Protein AF-A0A010YJI3-F1 (afdb_monomer_lite)

Organism: NCBI:txid927661

Sequence (270 aa):
MQPGPPYGPPSYYPPPAYPPATPYGAGPLPGQPLPPHLAYAPPPAGLRTVKRSR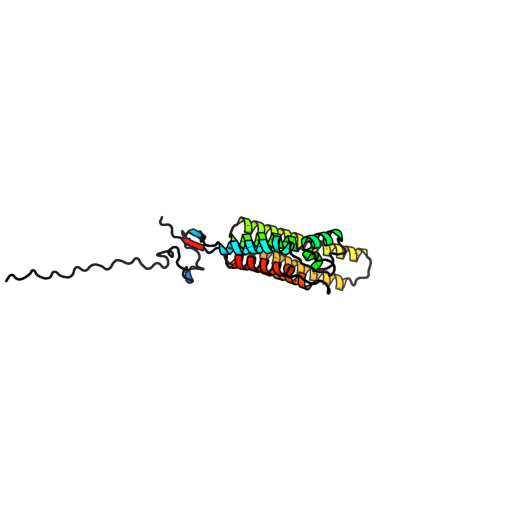TSAAIALPLVGLLIVGIVCPSLPWVDTGPETFNLWDLMGNLWDVGGDAMKTWSSQYFGYVWLVIAVWAFFLSMAGTTDNAGWRITYGVIYVLIGLAFFGSTVLSLVLVGAAAGAMGSEFNTEGTGLAVGVVGVILLVAFVVYVGVAILLFKLKGAGYRILAGLGLLSFAAVHFSALASLPEGAELEPGAYLSIFGYLLCAVGCFIGPKYFHVHRPV

pLDDT: mean 70.2, std 15.26, range [38.56, 93.19]

Foldseek 3Di:
DDDDDDDDDDDPDPPPPDPPPDVPPDFDDVPDDDDPVVQPDDDDPQWDKDWDPPLPLLLVLLVVLLCLLPPVLQPDFFWDLPVDTDRLVRLLVVLVVVPPVSCPFLLSVCSNPVSVVVSVLLVLLLCCLAVQDPVSLVVNLVVLVVVLCVVLVVVVVVLVVVVVVVVVVPDPDPCVVVVVVSVVVVVVSVVVVVVSVVVSVVSVVDGDQVSLLVSLVVLQVSLVSLVVSVVRDDPRIDGDPSSNSNSVSSNSSSVSSNSHIRIGIDRDDD

Structure (mmCIF, N/CA/C/O backbone):
data_AF-A0A010YJI3-F1
#
_entry.id   AF-A0A010YJI3-F1
#
loop_
_atom_site.group_PDB
_atom_site.id
_atom_site.type_symbol
_atom_site.label_atom_id
_atom_site.label_alt_id
_atom_site.label_comp_id
_atom_site.label_asym_id
_atom_site.label_entity_id
_atom_site.label_seq_id
_atom_site.pdbx_PDB_ins_code
_atom_site.Cartn_x
_atom_site.Cartn_y
_atom_site.Cartn_z
_atom_site.occupancy
_atom_site.B_iso_or_equiv
_atom_site.auth_seq_id
_atom_site.auth_comp_id
_atom_site.auth_asym_id
_atom_site.auth_atom_id
_atom_site.pdbx_PDB_model_num
ATOM 1 N N . MET A 1 1 ? -90.035 6.481 42.075 1.00 47.84 1 MET A N 1
ATOM 2 C CA . MET A 1 1 ? -88.872 7.312 41.698 1.00 47.84 1 MET A CA 1
ATOM 3 C C . MET A 1 1 ? -87.915 7.282 42.871 1.00 47.84 1 MET A C 1
ATOM 5 O O . MET A 1 1 ? -88.292 7.733 43.943 1.00 47.84 1 MET A O 1
ATOM 9 N N . GLN A 1 2 ? -86.760 6.643 42.713 1.00 43.22 2 GLN A N 1
ATOM 10 C CA . GLN A 1 2 ? -85.763 6.492 43.773 1.00 43.22 2 GLN A CA 1
ATOM 11 C C . GLN A 1 2 ? -84.572 7.393 43.409 1.00 43.22 2 GLN A C 1
ATOM 13 O O . GLN A 1 2 ? -84.139 7.335 42.255 1.00 43.22 2 GLN A O 1
ATOM 18 N N . PRO A 1 3 ? -84.083 8.265 44.307 1.00 52.22 3 PRO A N 1
ATOM 19 C CA . PRO A 1 3 ? -82.937 9.111 44.004 1.00 52.22 3 PRO A CA 1
ATOM 20 C C . PRO A 1 3 ? -81.667 8.249 43.974 1.00 52.22 3 PRO A C 1
ATOM 22 O O . PRO A 1 3 ? -81.447 7.425 44.862 1.00 52.22 3 PRO A O 1
ATOM 25 N N . GLY A 1 4 ? -80.865 8.407 42.919 1.00 48.47 4 GLY A N 1
ATOM 26 C CA . GLY A 1 4 ? -79.588 7.710 42.768 1.00 48.47 4 GLY A CA 1
ATOM 27 C C . GLY A 1 4 ? -78.565 8.123 43.839 1.00 48.47 4 GLY A C 1
ATOM 28 O O . GLY A 1 4 ? -78.700 9.195 44.435 1.00 48.47 4 GLY A O 1
ATOM 29 N N . PRO A 1 5 ? -77.551 7.280 44.105 1.00 55.34 5 PRO A N 1
ATOM 30 C CA . PRO A 1 5 ? -76.554 7.535 45.140 1.00 55.34 5 PRO A CA 1
ATOM 31 C C . PRO A 1 5 ? -75.646 8.728 44.783 1.00 55.34 5 PRO A C 1
ATOM 33 O O . PRO A 1 5 ? -75.476 9.048 43.603 1.00 55.34 5 PRO A O 1
ATOM 36 N N . PRO A 1 6 ? -75.058 9.399 45.791 1.00 55.03 6 PRO A N 1
ATOM 37 C CA . PRO A 1 6 ? -74.277 10.612 45.586 1.00 55.03 6 PRO A CA 1
ATOM 38 C C . PRO A 1 6 ? -72.951 10.317 44.871 1.00 55.03 6 PRO A C 1
ATOM 40 O O . PRO A 1 6 ? -72.263 9.345 45.183 1.00 55.03 6 PRO A O 1
ATOM 43 N N . TYR A 1 7 ? -72.587 11.193 43.931 1.00 48.34 7 TYR A N 1
ATOM 44 C CA . TYR A 1 7 ? -71.267 11.236 43.300 1.00 48.34 7 TYR A CA 1
ATOM 45 C C . TYR A 1 7 ? -70.176 11.321 44.380 1.00 48.34 7 TYR A C 1
ATOM 47 O O . TYR A 1 7 ? -70.076 12.321 45.092 1.00 48.34 7 TYR A O 1
ATOM 55 N N . GLY A 1 8 ? -69.357 10.275 44.506 1.00 48.53 8 GLY A N 1
ATOM 56 C CA . GLY A 1 8 ? -68.118 10.336 45.279 1.00 48.53 8 GLY A CA 1
ATOM 57 C C . GLY A 1 8 ? -67.098 11.273 44.612 1.00 48.53 8 GLY A C 1
ATOM 58 O O . GLY A 1 8 ? -67.153 11.461 43.392 1.00 48.53 8 GLY A O 1
ATOM 59 N N . PRO A 1 9 ? -66.170 11.879 45.376 1.00 56.19 9 PRO A N 1
ATOM 60 C CA . PRO A 1 9 ? -65.156 12.763 44.813 1.00 56.19 9 PRO A CA 1
ATOM 61 C C . PRO A 1 9 ? -64.214 11.988 43.874 1.00 56.19 9 PRO A C 1
ATOM 63 O O . PRO A 1 9 ? -63.978 10.795 44.090 1.00 56.19 9 PRO A O 1
ATOM 66 N N . PRO A 1 10 ? -63.661 12.639 42.835 1.00 55.41 10 PRO A N 1
ATOM 67 C CA . PRO A 1 10 ? -62.778 11.978 41.885 1.00 55.41 10 PRO A CA 1
ATOM 68 C C . PRO A 1 10 ? -61.537 11.443 42.604 1.00 55.41 10 PRO A C 1
ATOM 70 O O . PRO A 1 10 ? -60.808 12.185 43.262 1.00 55.41 10 PRO A O 1
ATOM 73 N N . SER A 1 11 ? -61.296 10.139 42.466 1.00 56.00 11 SER A N 1
ATOM 74 C CA . SER A 1 11 ? -60.060 9.495 42.896 1.00 56.00 11 SER A CA 1
ATOM 75 C C . SER A 1 11 ? -58.888 10.144 42.160 1.00 56.00 11 SER A C 1
ATOM 77 O O . SER A 1 11 ? -58.742 9.979 40.946 1.00 56.00 11 SER A O 1
ATOM 79 N N . TYR A 1 12 ? -58.069 10.900 42.888 1.00 46.50 12 TYR A N 1
ATOM 80 C CA . TYR A 1 12 ? -56.827 11.466 42.380 1.00 46.50 12 TYR A CA 1
ATOM 81 C C . TYR A 1 12 ? -55.847 10.314 42.134 1.00 46.50 12 TYR A C 1
ATOM 83 O O . TYR A 1 12 ? -55.140 9.879 43.040 1.00 46.50 12 TYR A O 1
ATOM 91 N N . TYR A 1 13 ? -55.847 9.767 40.919 1.00 47.53 13 TYR A N 1
ATOM 92 C CA . TYR A 1 13 ? -54.764 8.900 40.475 1.00 47.53 13 TYR A CA 1
ATOM 93 C C . TYR A 1 13 ? -53.502 9.765 40.388 1.00 47.53 13 TYR A C 1
ATOM 95 O O . TYR A 1 13 ? -53.493 10.720 39.606 1.00 47.53 13 TYR A O 1
ATOM 103 N N . PRO A 1 14 ? -52.441 9.490 41.168 1.00 52.81 14 PRO A N 1
ATOM 104 C CA . PRO A 1 14 ? -51.175 10.159 40.931 1.00 52.81 14 PRO A CA 1
ATOM 105 C C . PRO A 1 14 ? -50.715 9.809 39.506 1.00 52.81 14 PRO A C 1
ATOM 107 O O . PRO A 1 14 ? -50.841 8.648 39.096 1.00 52.81 14 PRO A O 1
ATOM 110 N N . PRO A 1 15 ? -50.218 10.783 38.722 1.00 51.94 15 PRO A N 1
ATOM 111 C CA . PRO A 1 15 ? -49.653 10.483 37.417 1.00 51.94 15 PRO A CA 1
ATOM 112 C C . PRO A 1 15 ? -48.532 9.445 37.590 1.00 51.94 15 PRO A C 1
ATOM 114 O O . PRO A 1 15 ? -47.822 9.495 38.602 1.00 51.94 15 PRO A O 1
ATOM 117 N N . PRO A 1 16 ? -48.357 8.504 36.641 1.00 52.69 16 PRO A N 1
ATOM 118 C CA . PRO A 1 16 ? -47.235 7.584 36.691 1.00 52.69 16 PRO A CA 1
ATOM 119 C C . PRO A 1 16 ? -45.961 8.409 36.842 1.00 52.69 16 PRO A C 1
ATOM 121 O O . PRO A 1 16 ? -45.722 9.332 36.059 1.00 52.69 16 PRO A O 1
ATOM 124 N N . ALA A 1 17 ? -45.172 8.112 37.873 1.00 43.97 17 ALA A N 1
ATOM 125 C CA . ALA A 1 17 ? -43.857 8.697 38.033 1.00 43.97 17 ALA A CA 1
ATOM 126 C C . ALA A 1 17 ? -43.017 8.243 36.837 1.00 43.97 17 ALA A C 1
ATOM 128 O O . ALA A 1 17 ? -42.478 7.137 36.823 1.00 43.97 17 ALA A O 1
ATOM 129 N N . TYR A 1 18 ? -42.957 9.075 35.797 1.00 42.47 18 TYR A N 1
ATOM 130 C CA . TYR A 1 18 ? -41.964 8.904 34.756 1.00 42.47 18 TYR A CA 1
ATOM 131 C C . TYR A 1 18 ? -40.608 8.979 35.461 1.00 42.47 18 TYR A C 1
ATOM 133 O O . TYR A 1 18 ? -40.348 9.976 36.147 1.00 42.47 18 TYR A O 1
ATOM 141 N N . PRO A 1 19 ? -39.756 7.942 35.362 1.00 46.69 19 PRO A N 1
ATOM 142 C CA . PRO A 1 19 ? -38.398 8.065 35.856 1.00 46.69 19 PRO A CA 1
ATOM 143 C C . PRO A 1 19 ? -37.773 9.294 35.187 1.00 46.69 19 PRO A C 1
ATOM 145 O O . PRO A 1 19 ? -38.108 9.588 34.031 1.00 46.69 19 PRO A O 1
ATOM 148 N N . PRO A 1 20 ? -36.904 10.041 35.893 1.00 43.22 20 PRO A N 1
ATOM 149 C CA . PRO A 1 20 ? -36.242 11.191 35.303 1.00 43.22 20 PRO A CA 1
ATOM 150 C C . PRO A 1 20 ? -35.642 10.747 33.975 1.00 43.22 20 PRO A C 1
ATOM 152 O O . PRO A 1 20 ? -35.017 9.684 33.911 1.00 43.22 20 PRO A O 1
ATOM 155 N N . ALA A 1 21 ? -35.903 11.523 32.921 1.00 43.34 21 ALA A N 1
ATOM 156 C CA . ALA A 1 21 ? -35.358 11.305 31.593 1.00 43.34 21 ALA A CA 1
ATOM 157 C C . ALA A 1 21 ? -33.832 11.369 31.691 1.00 43.34 21 ALA A C 1
ATOM 159 O O . ALA A 1 21 ? -33.200 12.403 31.494 1.00 43.34 21 ALA A O 1
ATOM 160 N N . THR A 1 22 ? -33.227 10.250 32.071 1.00 44.59 22 THR A N 1
ATOM 161 C CA . THR A 1 22 ? -31.802 10.053 31.934 1.00 44.59 22 THR A CA 1
ATOM 162 C C . THR A 1 22 ? -31.548 10.085 30.430 1.00 44.59 22 THR A C 1
ATOM 164 O O . THR A 1 22 ? -32.269 9.414 29.684 1.00 44.59 22 THR A O 1
ATOM 167 N N . PRO A 1 23 ? -30.536 10.819 29.938 1.00 46.12 23 PRO A N 1
ATOM 168 C CA . PRO A 1 23 ? -30.217 10.870 28.505 1.00 46.12 23 PRO A CA 1
ATOM 169 C C . PRO A 1 23 ? -29.895 9.492 27.885 1.00 46.12 23 PRO A C 1
ATOM 171 O O . PRO A 1 23 ? -29.641 9.388 26.691 1.00 46.12 23 PRO A O 1
ATOM 174 N N . TYR A 1 24 ? -29.889 8.436 28.705 1.00 44.38 24 TYR A N 1
ATOM 175 C CA . TYR A 1 24 ? -29.456 7.076 28.417 1.00 44.38 24 TYR A CA 1
ATOM 176 C C . TYR A 1 24 ? -30.524 6.014 28.756 1.00 44.38 24 TYR A C 1
ATOM 178 O O . TYR A 1 24 ? -30.233 4.822 28.693 1.00 44.38 24 TYR A O 1
ATOM 186 N N . GLY A 1 25 ? -31.753 6.422 29.110 1.00 38.56 25 GLY A N 1
ATOM 187 C CA . GLY A 1 25 ? -32.784 5.551 29.699 1.00 38.56 25 GLY A CA 1
ATOM 188 C C . GLY A 1 25 ? -33.328 4.421 28.813 1.00 38.56 25 GLY A C 1
ATOM 189 O O . GLY A 1 25 ? -33.984 3.512 29.308 1.00 38.56 25 GLY A O 1
ATOM 190 N N . ALA A 1 26 ? -33.025 4.416 27.522 1.00 45.91 26 ALA A N 1
ATOM 191 C CA . ALA A 1 26 ? -33.227 3.264 26.659 1.00 45.91 26 ALA A CA 1
ATOM 192 C C . ALA A 1 26 ? -32.186 3.352 25.548 1.00 45.91 26 ALA A C 1
ATOM 194 O O . ALA A 1 26 ? -32.208 4.282 24.741 1.00 45.91 26 ALA A O 1
ATOM 195 N N . GLY A 1 27 ? -31.241 2.410 25.510 1.00 48.88 27 GLY A N 1
ATOM 196 C CA . GLY A 1 27 ? -30.379 2.272 24.338 1.00 48.88 27 GLY A CA 1
ATOM 197 C C . GLY A 1 27 ? -31.255 2.133 23.084 1.00 48.88 27 GLY A C 1
ATOM 198 O O . GLY A 1 27 ? -32.325 1.522 23.172 1.00 48.88 27 GLY A O 1
ATOM 199 N N . PRO A 1 28 ? -30.858 2.701 21.931 1.00 49.22 28 PRO A N 1
ATOM 200 C CA . PRO A 1 28 ? -31.676 2.638 20.729 1.00 49.22 28 PRO A CA 1
ATOM 201 C C . PRO A 1 28 ? -32.016 1.180 20.410 1.00 49.22 28 PRO A C 1
ATOM 203 O O . PRO A 1 28 ? -31.132 0.318 20.370 1.00 49.22 28 PRO A O 1
ATOM 206 N N . LEU A 1 29 ? -33.307 0.908 20.205 1.00 48.03 29 LEU A N 1
ATOM 207 C CA . LEU A 1 29 ? -33.805 -0.413 19.826 1.00 48.03 29 LEU A CA 1
ATOM 208 C C . LEU A 1 29 ? -33.040 -0.928 18.593 1.00 48.03 29 LEU A C 1
ATOM 210 O O . LEU A 1 29 ? -32.652 -0.124 17.734 1.00 48.03 29 LEU A O 1
ATOM 214 N N . PRO A 1 30 ? -32.818 -2.250 18.464 1.00 42.00 30 PRO A N 1
ATOM 215 C CA . PRO A 1 30 ? -32.091 -2.809 17.333 1.00 42.00 30 PRO A CA 1
ATOM 216 C C . PRO A 1 30 ? -32.749 -2.394 16.009 1.00 42.00 30 PRO A C 1
ATOM 218 O O . PRO A 1 30 ? -33.801 -2.897 15.638 1.00 42.00 30 PRO A O 1
ATOM 221 N N . GLY A 1 31 ? -32.122 -1.450 15.299 1.00 48.34 31 GLY A N 1
ATOM 222 C CA . GLY A 1 31 ? -32.659 -0.879 14.058 1.00 48.34 31 GLY A CA 1
ATOM 223 C C . GLY A 1 31 ? -32.696 0.647 14.027 1.00 48.34 31 GLY A C 1
ATOM 224 O O . GLY A 1 31 ? -32.561 1.207 12.941 1.00 48.34 31 GLY A O 1
ATOM 225 N N . GLN A 1 32 ? -32.769 1.327 15.174 1.00 47.12 32 GLN A N 1
ATOM 226 C CA . GLN A 1 32 ? -32.796 2.790 15.195 1.00 47.12 32 GLN A CA 1
ATOM 227 C C . GLN A 1 32 ? -31.403 3.415 14.988 1.00 47.12 32 GLN A C 1
ATOM 229 O O . GLN A 1 32 ? -30.395 2.869 15.452 1.00 47.12 32 GLN A O 1
ATOM 234 N N . PRO A 1 33 ? -31.315 4.542 14.254 1.00 48.22 33 PRO A N 1
ATOM 235 C CA . PRO A 1 33 ? -30.083 5.310 14.142 1.00 48.22 33 PRO A CA 1
ATOM 236 C C . PRO A 1 33 ? -29.682 5.856 15.517 1.00 48.22 33 PRO A C 1
ATOM 238 O O . PRO A 1 33 ? -30.520 6.351 16.268 1.00 48.22 33 PRO A O 1
ATOM 241 N N . LEU A 1 34 ? -28.392 5.749 15.849 1.00 51.09 34 LEU A N 1
ATOM 242 C CA . LEU A 1 34 ? -27.863 6.341 17.073 1.00 51.09 34 LEU A CA 1
ATOM 243 C C . LEU A 1 34 ? -28.009 7.872 16.975 1.00 51.09 34 LEU A C 1
ATOM 245 O O . LEU A 1 34 ? -27.651 8.428 15.931 1.00 51.09 34 LEU A O 1
ATOM 249 N N . PRO A 1 35 ? -28.493 8.561 18.022 1.00 50.66 35 PRO A N 1
ATOM 250 C CA . PRO A 1 35 ? -28.535 10.015 18.032 1.00 50.66 35 PRO A CA 1
ATOM 251 C C . PRO A 1 35 ? -27.136 10.605 17.762 1.00 50.66 35 PRO A C 1
ATOM 253 O O . PRO A 1 35 ? -26.164 10.121 18.349 1.00 50.66 35 PRO A O 1
ATOM 256 N N . PRO A 1 36 ? -26.997 11.653 16.923 1.00 50.91 36 PRO A N 1
ATOM 257 C CA . PRO A 1 36 ? -25.693 12.202 16.528 1.00 50.91 36 PRO A CA 1
ATOM 258 C C . PRO A 1 36 ? -24.808 12.613 17.712 1.00 50.91 36 PRO A C 1
ATOM 260 O O . PRO A 1 36 ? -23.593 12.437 17.673 1.00 50.91 36 PRO A O 1
ATOM 263 N N . HIS A 1 37 ? -25.424 13.098 18.795 1.00 52.12 37 HIS A N 1
ATOM 264 C CA . HIS A 1 37 ? -24.730 13.517 20.013 1.00 52.12 37 HIS A CA 1
ATOM 265 C C . HIS A 1 37 ? -24.118 12.349 20.810 1.00 52.12 37 HIS A C 1
ATOM 267 O O . HIS A 1 37 ? -23.207 12.564 21.601 1.00 52.12 37 HIS A O 1
ATOM 273 N N . LEU A 1 38 ? -24.570 11.110 20.578 1.00 51.09 38 LEU A N 1
ATOM 274 C CA . LEU A 1 38 ? -24.029 9.898 21.207 1.00 51.09 38 LEU A CA 1
ATOM 275 C C . LEU A 1 38 ? -23.021 9.159 20.317 1.00 51.09 38 LEU A C 1
ATOM 277 O O . LEU A 1 38 ? -22.381 8.221 20.779 1.00 51.09 38 LEU A O 1
ATOM 281 N N . ALA A 1 39 ? -22.847 9.567 19.055 1.00 48.59 39 ALA A N 1
ATOM 282 C CA . ALA A 1 39 ? -21.932 8.904 18.121 1.00 48.59 39 ALA A CA 1
ATOM 283 C C . ALA A 1 39 ? -20.445 9.082 18.488 1.00 48.59 39 ALA A C 1
ATOM 285 O O . ALA A 1 39 ? -19.611 8.277 18.071 1.00 48.59 39 ALA A O 1
ATOM 286 N N . TYR A 1 40 ? -20.126 10.120 19.268 1.00 49.44 40 TYR A N 1
ATOM 287 C CA . TYR A 1 40 ? -18.761 10.485 19.663 1.00 49.44 40 TYR A CA 1
ATOM 288 C C . TYR A 1 40 ? -18.550 10.514 21.182 1.00 49.44 40 TYR A C 1
ATOM 290 O O . TYR A 1 40 ? -17.441 10.793 21.637 1.00 49.44 40 TYR A O 1
ATOM 298 N N . ALA A 1 41 ? -19.589 10.231 21.973 1.00 47.22 41 ALA A N 1
ATOM 299 C CA . ALA A 1 41 ? -19.471 10.205 23.423 1.00 47.22 41 ALA A CA 1
ATOM 300 C C . ALA A 1 41 ? -18.692 8.949 23.861 1.00 47.22 41 ALA A C 1
ATOM 302 O O . ALA A 1 41 ? -18.987 7.850 23.378 1.00 47.22 41 ALA A O 1
ATOM 303 N N . PRO A 1 42 ? -17.701 9.068 24.762 1.00 49.81 42 PRO A N 1
ATOM 304 C CA . PRO A 1 42 ? -17.073 7.896 25.353 1.00 49.81 42 PRO A CA 1
ATOM 305 C C . PRO A 1 42 ? -18.137 7.069 26.098 1.00 49.81 42 PRO A C 1
ATOM 307 O O . PRO A 1 42 ? -18.993 7.652 26.769 1.00 49.81 42 PRO A O 1
ATOM 310 N N . PRO A 1 43 ? -18.119 5.726 25.992 1.00 53.50 43 PRO A N 1
ATOM 311 C CA . PRO A 1 43 ? -19.064 4.890 26.719 1.00 53.50 43 PRO A CA 1
ATOM 312 C C . PRO A 1 43 ? -18.995 5.177 28.224 1.00 53.50 43 PRO A C 1
ATOM 314 O O . PRO A 1 43 ? -17.895 5.159 28.783 1.00 53.50 43 PRO A O 1
ATOM 317 N N . PRO A 1 44 ? -20.141 5.378 28.899 1.00 49.94 44 PRO A N 1
ATOM 318 C CA . PRO A 1 44 ? -20.208 5.354 30.353 1.00 49.94 44 PRO A CA 1
ATOM 319 C C . PRO A 1 44 ? -19.608 4.063 30.923 1.00 49.94 44 PRO A C 1
ATOM 321 O O . PRO A 1 44 ? -19.720 2.987 30.323 1.00 49.94 44 PRO A O 1
ATOM 324 N N . ALA A 1 45 ? -18.989 4.160 32.102 1.00 45.59 45 ALA A N 1
ATOM 325 C CA . ALA A 1 45 ? -18.476 2.999 32.819 1.00 45.59 45 ALA A CA 1
ATOM 326 C C . ALA A 1 45 ? -19.605 1.969 33.025 1.00 45.59 45 ALA A C 1
ATOM 328 O O . ALA A 1 45 ? -20.654 2.295 33.572 1.00 45.59 45 ALA A O 1
ATOM 329 N N . GLY A 1 46 ? -19.405 0.739 32.540 1.00 46.78 46 GLY A N 1
ATOM 330 C CA . GLY A 1 46 ? -20.388 -0.353 32.621 1.00 46.78 46 GLY A CA 1
ATOM 331 C C . GLY A 1 46 ? -21.137 -0.675 31.319 1.00 46.78 46 GLY A C 1
ATOM 332 O O . GLY A 1 46 ? -21.790 -1.716 31.243 1.00 46.78 46 GLY A O 1
ATOM 333 N N . LEU A 1 47 ? -21.015 0.141 30.264 1.00 51.03 47 LEU A N 1
ATOM 334 C CA . LEU A 1 47 ? -21.600 -0.155 28.949 1.00 51.03 47 LEU A CA 1
ATOM 335 C C . LEU A 1 47 ? -20.654 -0.986 28.073 1.00 51.03 47 LEU A C 1
ATOM 337 O O . LEU A 1 47 ? -19.535 -0.571 27.771 1.00 51.03 47 LEU A O 1
ATOM 341 N N . ARG A 1 48 ? -21.120 -2.149 27.596 1.00 52.00 48 ARG A N 1
ATOM 342 C CA . ARG A 1 48 ? -20.365 -2.960 26.629 1.00 52.00 48 ARG A CA 1
ATOM 343 C C . ARG A 1 48 ? -20.604 -2.411 25.223 1.00 52.00 48 ARG A C 1
ATOM 345 O O . ARG A 1 48 ? -21.738 -2.354 24.748 1.00 52.00 48 ARG A O 1
ATOM 352 N N . THR A 1 49 ? -19.533 -2.026 24.536 1.00 54.25 49 THR A N 1
ATOM 353 C CA . THR A 1 49 ? -19.551 -1.741 23.096 1.00 54.25 49 THR A CA 1
ATOM 354 C C . THR A 1 49 ? -19.779 -3.049 22.344 1.00 54.25 49 THR A C 1
ATOM 356 O O . THR A 1 49 ? -18.965 -3.968 22.433 1.00 54.25 49 THR A O 1
ATOM 359 N N . VAL A 1 50 ? -20.882 -3.156 21.607 1.00 52.12 50 VAL A N 1
ATOM 360 C CA . VAL A 1 50 ? -21.192 -4.324 20.776 1.00 52.12 50 VAL A CA 1
ATOM 361 C C . VAL A 1 50 ? -21.086 -3.919 19.305 1.00 52.12 50 VAL A C 1
ATOM 363 O O . VAL A 1 50 ? -21.586 -2.879 18.874 1.00 52.12 50 VAL A O 1
ATOM 366 N N . LYS A 1 51 ? -20.365 -4.728 18.524 1.00 54.53 51 LYS A N 1
ATOM 367 C CA . LYS A 1 51 ? -20.153 -4.520 17.085 1.00 54.53 51 LYS A CA 1
ATOM 368 C C . LYS A 1 51 ? -21.461 -4.804 16.333 1.00 54.53 51 LYS A C 1
ATOM 370 O O . LYS A 1 51 ? -22.050 -5.869 16.516 1.00 54.53 51 LYS A O 1
ATOM 375 N N . ARG A 1 52 ? -21.919 -3.887 15.470 1.00 52.81 52 ARG A N 1
ATOM 376 C CA . ARG A 1 52 ? -23.109 -4.104 14.625 1.00 52.81 52 ARG A CA 1
ATOM 377 C C . ARG A 1 52 ? -22.813 -5.202 13.605 1.00 52.81 52 ARG A C 1
ATOM 379 O O . ARG A 1 52 ? -21.951 -5.038 12.746 1.00 52.81 52 ARG A O 1
ATOM 386 N N . SER A 1 53 ? -23.549 -6.312 13.680 1.00 44.59 53 SER A N 1
ATOM 387 C CA . SER A 1 53 ? -23.352 -7.481 12.805 1.00 44.59 53 SER A CA 1
ATOM 388 C C . SER A 1 53 ? -23.661 -7.209 11.325 1.00 44.59 53 SER A C 1
ATOM 390 O O . SER A 1 53 ? -23.139 -7.897 10.456 1.00 44.59 53 SER A O 1
ATOM 392 N N . ARG A 1 54 ? -24.435 -6.160 11.000 1.00 47.72 54 ARG A N 1
ATOM 393 C CA . ARG A 1 54 ? -24.753 -5.752 9.614 1.00 47.72 54 ARG A CA 1
ATOM 394 C C . ARG A 1 54 ? -23.660 -4.900 8.959 1.00 47.72 54 ARG A C 1
ATOM 396 O O . ARG A 1 54 ? -23.950 -3.860 8.375 1.00 47.72 54 ARG A O 1
ATOM 403 N N . THR A 1 55 ? -22.408 -5.332 9.062 1.00 53.91 55 THR A N 1
ATOM 404 C CA . THR A 1 55 ? -21.282 -4.682 8.376 1.00 53.91 55 THR A CA 1
ATOM 405 C C . THR A 1 55 ? -20.748 -5.557 7.233 1.00 53.91 55 THR A C 1
ATOM 407 O O . THR A 1 55 ? -19.543 -5.700 7.067 1.00 53.91 55 THR A O 1
ATOM 410 N N . SER A 1 56 ? -21.636 -6.181 6.450 1.00 61.47 56 SER A N 1
ATOM 411 C CA . SER A 1 56 ? -21.248 -7.014 5.300 1.00 61.47 56 SER A CA 1
ATOM 412 C C . SER A 1 56 ? -20.568 -6.187 4.204 1.00 61.47 56 SER A C 1
ATOM 414 O O . SER A 1 56 ? -19.529 -6.588 3.693 1.00 61.47 56 SER A O 1
ATOM 416 N N . ALA A 1 57 ? -21.084 -4.988 3.912 1.00 64.56 57 ALA A N 1
ATOM 417 C CA . ALA A 1 57 ? -20.538 -4.113 2.872 1.00 64.56 57 ALA A CA 1
ATOM 418 C C . ALA A 1 57 ? -19.125 -3.584 3.182 1.00 64.56 57 ALA A C 1
ATOM 420 O O . ALA A 1 57 ? -18.313 -3.464 2.270 1.00 64.56 57 ALA A O 1
ATOM 421 N N . ALA A 1 58 ? -18.795 -3.311 4.454 1.00 72.50 58 ALA A N 1
ATOM 422 C CA . ALA A 1 58 ? -17.468 -2.790 4.803 1.00 72.50 58 ALA A CA 1
ATOM 423 C C . ALA A 1 58 ? -16.350 -3.828 4.652 1.00 72.50 58 ALA A C 1
ATOM 425 O O . ALA A 1 58 ? -15.195 -3.441 4.563 1.00 72.50 58 ALA A O 1
ATOM 426 N N . ILE A 1 59 ? -16.682 -5.122 4.642 1.00 81.25 59 ILE A N 1
ATOM 427 C CA . ILE A 1 59 ? -15.717 -6.201 4.390 1.00 81.25 59 ILE A CA 1
ATOM 428 C C . ILE A 1 59 ? -15.784 -6.638 2.923 1.00 81.25 59 ILE A C 1
ATOM 430 O O . ILE A 1 59 ? -14.748 -6.877 2.315 1.00 81.25 59 ILE A O 1
ATOM 434 N N . ALA A 1 60 ? -16.978 -6.674 2.324 1.00 86.94 60 ALA A N 1
ATOM 435 C CA . ALA A 1 60 ? -17.148 -7.052 0.924 1.00 86.94 60 ALA A CA 1
ATOM 436 C C . ALA A 1 60 ? -16.399 -6.114 -0.035 1.00 86.94 60 ALA A C 1
ATOM 438 O O . ALA A 1 60 ? -15.707 -6.598 -0.921 1.00 86.94 60 ALA A O 1
ATOM 439 N N . LEU A 1 61 ? -16.485 -4.792 0.162 1.00 89.56 61 LEU A N 1
ATOM 440 C CA . LEU A 1 61 ? -15.794 -3.815 -0.690 1.00 89.56 61 LEU A CA 1
ATOM 441 C C . LEU A 1 61 ? -14.266 -4.019 -0.730 1.00 89.56 61 LEU A C 1
ATOM 443 O O . LEU A 1 61 ? -13.730 -4.133 -1.829 1.00 89.56 61 LEU A O 1
ATOM 447 N N . PRO A 1 62 ? -13.558 -4.130 0.410 1.00 88.94 62 PRO A N 1
ATOM 448 C CA . PRO A 1 62 ? -12.131 -4.409 0.391 1.00 88.94 62 PRO A CA 1
ATOM 449 C C . PRO A 1 62 ? -11.802 -5.797 -0.140 1.00 88.94 62 PRO A C 1
ATOM 451 O O . PRO A 1 62 ? -10.815 -5.927 -0.843 1.00 88.94 62 PRO A O 1
ATOM 454 N N . LEU A 1 63 ? -12.616 -6.826 0.111 1.00 90.88 63 LEU A N 1
ATOM 455 C CA . LEU A 1 63 ? -12.373 -8.141 -0.493 1.00 90.88 63 LEU A CA 1
ATOM 456 C C . LEU A 1 63 ? -12.479 -8.103 -2.023 1.00 90.88 63 LEU A C 1
ATOM 458 O O . LEU A 1 63 ? -11.635 -8.678 -2.702 1.00 90.88 63 LEU A O 1
ATOM 462 N N . VAL A 1 64 ? -13.473 -7.396 -2.569 1.00 93.00 64 VAL A N 1
ATOM 463 C CA . VAL A 1 64 ? -13.600 -7.180 -4.019 1.00 93.00 64 VAL A CA 1
ATOM 464 C C . VAL A 1 64 ? -12.431 -6.346 -4.539 1.00 93.00 64 VAL A C 1
ATOM 466 O O . VAL A 1 64 ? -11.840 -6.697 -5.554 1.00 93.00 64 VAL A O 1
ATOM 469 N N . GLY A 1 65 ? -12.050 -5.282 -3.830 1.00 92.12 65 GLY A N 1
ATOM 470 C CA . GLY A 1 65 ? -10.893 -4.463 -4.186 1.00 92.12 65 GLY A CA 1
ATOM 471 C C . GLY A 1 65 ? -9.591 -5.265 -4.216 1.00 92.12 65 GLY A C 1
ATOM 472 O O . GLY A 1 65 ? -8.832 -5.163 -5.172 1.00 92.12 65 GLY A O 1
ATOM 473 N N . LEU A 1 66 ? -9.367 -6.128 -3.224 1.00 92.12 66 LEU A N 1
ATOM 474 C CA . LEU A 1 66 ? -8.214 -7.026 -3.149 1.00 92.12 66 LEU A CA 1
ATOM 475 C C . LEU A 1 66 ? -8.232 -8.103 -4.230 1.00 92.12 66 LEU A C 1
ATOM 477 O O . LEU A 1 66 ? -7.182 -8.413 -4.778 1.00 92.12 66 LEU A O 1
ATOM 481 N N . LEU A 1 67 ? -9.403 -8.655 -4.556 1.00 92.62 67 LEU A N 1
ATOM 482 C CA . LEU A 1 67 ? -9.559 -9.580 -5.679 1.00 92.62 67 LEU A CA 1
ATOM 483 C C . LEU A 1 67 ? -9.178 -8.895 -6.996 1.00 92.62 67 LEU A C 1
ATOM 485 O O . LEU A 1 67 ? -8.467 -9.476 -7.817 1.00 92.62 67 LEU A O 1
ATOM 489 N N . ILE A 1 68 ? -9.621 -7.648 -7.173 1.00 91.00 68 ILE A N 1
ATOM 490 C CA . ILE A 1 68 ? -9.280 -6.847 -8.342 1.00 91.00 68 ILE A CA 1
ATOM 491 C C . ILE A 1 68 ? -7.776 -6.599 -8.389 1.00 91.00 68 ILE A C 1
ATOM 493 O O . ILE A 1 68 ? -7.155 -6.952 -9.381 1.00 91.00 68 ILE A O 1
ATOM 497 N N . VAL A 1 69 ? -7.179 -6.055 -7.324 1.00 89.38 69 VAL A N 1
ATOM 498 C CA . VAL A 1 69 ? -5.742 -5.747 -7.291 1.00 89.38 69 VAL A CA 1
ATOM 499 C C . VAL A 1 69 ? -4.902 -7.010 -7.437 1.00 89.38 69 VAL A C 1
ATOM 501 O O . VAL A 1 69 ? -3.975 -7.002 -8.222 1.00 89.38 69 VAL A O 1
ATOM 504 N N . GLY A 1 70 ? -5.191 -8.082 -6.703 1.00 86.19 70 GLY A N 1
ATOM 505 C CA . GLY A 1 70 ? -4.286 -9.227 -6.584 1.00 86.19 70 GLY A CA 1
ATOM 506 C C . GLY A 1 70 ? -4.446 -10.314 -7.645 1.00 86.19 70 GLY A C 1
ATOM 507 O O . GLY A 1 70 ? -3.507 -11.074 -7.855 1.00 86.19 70 GLY A O 1
ATOM 508 N N . ILE A 1 71 ? -5.614 -10.429 -8.286 1.00 86.00 71 ILE A N 1
ATOM 509 C CA . ILE A 1 71 ? -5.907 -11.544 -9.206 1.00 86.00 71 ILE A CA 1
ATOM 510 C C . ILE A 1 71 ? -6.393 -11.035 -10.556 1.00 86.00 71 ILE A C 1
ATOM 512 O O . ILE A 1 71 ? -5.811 -11.386 -11.579 1.00 86.00 71 ILE A O 1
ATOM 516 N N . VAL A 1 72 ? -7.448 -10.216 -10.578 1.00 85.94 72 VAL A N 1
ATOM 517 C CA . VAL A 1 72 ? -8.060 -9.793 -11.848 1.00 85.94 72 VAL A CA 1
ATOM 518 C C . VAL A 1 72 ? -7.101 -8.903 -12.616 1.00 85.94 72 VAL A C 1
ATOM 520 O O . VAL A 1 72 ? -6.769 -9.199 -13.754 1.00 85.94 72 VAL A O 1
ATOM 523 N N . CYS A 1 73 ? -6.633 -7.839 -11.973 1.00 85.00 73 CYS A N 1
ATOM 524 C CA . CYS A 1 73 ? -5.795 -6.843 -12.600 1.00 85.00 73 CYS A CA 1
ATOM 525 C C . CYS A 1 73 ? -4.513 -7.470 -13.159 1.00 85.00 73 CYS A C 1
ATOM 527 O O . CYS A 1 73 ? -4.335 -7.380 -14.365 1.00 85.00 73 CYS A O 1
ATOM 529 N N . PRO A 1 74 ? -3.699 -8.221 -12.395 1.00 85.19 74 PRO A N 1
ATOM 530 C CA . PRO A 1 74 ? -2.436 -8.771 -12.892 1.00 85.19 74 PRO A CA 1
ATOM 531 C C . PRO A 1 74 ? -2.588 -9.758 -14.052 1.00 85.19 74 PRO A C 1
ATOM 533 O O . PRO A 1 74 ? -1.643 -9.957 -14.804 1.00 85.19 74 PRO A O 1
ATOM 536 N N . SER A 1 75 ? -3.769 -10.372 -14.183 1.00 86.81 75 SER A N 1
ATOM 537 C CA . SER A 1 75 ? -4.074 -11.360 -15.224 1.00 86.81 75 SER A CA 1
ATOM 538 C C . SER A 1 75 ? -4.641 -10.741 -16.505 1.00 86.81 75 SER A C 1
ATOM 540 O O . SER A 1 75 ? -4.742 -11.429 -17.518 1.00 86.81 75 SER A O 1
ATOM 542 N N . LEU A 1 76 ? -5.061 -9.475 -16.465 1.00 87.50 76 LEU A N 1
ATOM 543 C CA . LEU A 1 76 ? -5.506 -8.757 -17.656 1.00 87.50 76 LEU A CA 1
ATOM 544 C C . LEU A 1 76 ? -4.302 -8.277 -18.480 1.00 87.50 76 LEU A C 1
ATOM 546 O O . LEU A 1 76 ? -3.191 -8.230 -17.960 1.00 87.50 76 LEU A O 1
ATOM 550 N N . PRO A 1 77 ? -4.513 -7.892 -19.745 1.00 86.19 77 PRO A N 1
ATOM 551 C CA . PRO A 1 77 ? -3.572 -7.077 -20.508 1.00 86.19 77 PRO A CA 1
ATOM 552 C C . PRO A 1 77 ? -3.212 -5.770 -19.785 1.00 86.19 77 PRO A C 1
ATOM 554 O O . PRO A 1 77 ? -4.104 -5.087 -19.274 1.00 86.19 77 PRO A O 1
ATOM 557 N N . TRP A 1 78 ? -1.921 -5.429 -19.719 1.00 85.56 78 TRP A N 1
ATOM 558 C CA . TRP A 1 78 ? -1.422 -4.189 -19.097 1.00 85.56 78 TRP A CA 1
ATOM 559 C C . TRP A 1 78 ? -0.744 -3.273 -20.092 1.00 85.56 78 TRP A C 1
ATOM 561 O O . TRP A 1 78 ? -1.028 -2.077 -20.109 1.00 85.56 78 TRP A O 1
ATOM 571 N N . VAL A 1 79 ? 0.180 -3.838 -20.861 1.00 81.81 79 VAL A N 1
ATOM 572 C CA . VAL A 1 79 ? 0.998 -3.091 -21.805 1.00 81.81 79 VAL A CA 1
ATOM 573 C C . VAL A 1 79 ? 0.891 -3.777 -23.147 1.00 81.81 79 VAL A C 1
ATOM 575 O O . VAL A 1 79 ? 1.240 -4.954 -23.266 1.00 81.81 79 VAL A O 1
ATOM 578 N N . ASP A 1 80 ? 0.430 -3.028 -24.138 1.00 82.94 80 ASP A N 1
ATOM 579 C CA . ASP A 1 80 ? 0.589 -3.389 -25.534 1.00 82.94 80 ASP A CA 1
ATOM 580 C C . ASP A 1 80 ? 1.820 -2.668 -26.094 1.00 82.94 80 ASP A C 1
ATOM 582 O O . ASP A 1 80 ? 2.007 -1.459 -25.922 1.00 82.94 80 ASP A O 1
ATOM 586 N N . THR A 1 81 ? 2.708 -3.445 -26.705 1.00 75.12 81 THR A N 1
ATOM 587 C CA . THR A 1 81 ? 3.922 -2.940 -27.359 1.00 75.12 81 THR A CA 1
ATOM 588 C C . THR A 1 81 ? 3.795 -2.919 -28.884 1.00 75.12 81 THR A C 1
ATOM 590 O O . THR A 1 81 ? 4.744 -2.534 -29.570 1.00 75.12 81 THR A O 1
ATOM 593 N N . GLY A 1 82 ? 2.649 -3.348 -29.427 1.00 76.38 82 GLY A N 1
ATOM 594 C CA . GLY A 1 82 ? 2.366 -3.523 -30.849 1.00 76.38 82 GLY A CA 1
ATOM 595 C C . GLY A 1 82 ? 2.360 -4.996 -31.286 1.00 76.38 82 GLY A C 1
ATOM 596 O O . GLY A 1 82 ? 1.330 -5.478 -31.755 1.00 76.38 82 GLY A O 1
ATOM 597 N N . PRO A 1 83 ? 3.488 -5.732 -31.197 1.00 73.38 83 PRO A N 1
ATOM 598 C CA . PRO A 1 83 ? 3.540 -7.137 -31.595 1.00 73.38 83 PRO A CA 1
ATOM 599 C C . PRO A 1 83 ? 3.073 -8.092 -30.490 1.00 73.38 83 PRO A C 1
ATOM 601 O O . PRO A 1 83 ? 2.667 -9.212 -30.797 1.00 73.38 83 PRO A O 1
ATOM 604 N N . GLU A 1 84 ? 3.137 -7.671 -29.225 1.00 79.75 84 GLU A N 1
ATOM 605 C CA . GLU A 1 84 ? 2.798 -8.491 -28.065 1.00 79.75 84 GLU A CA 1
ATOM 606 C C . GLU A 1 84 ? 2.122 -7.652 -26.978 1.00 79.75 84 GLU A C 1
ATOM 608 O O . GLU A 1 84 ? 2.534 -6.523 -26.679 1.00 79.75 84 GLU A O 1
ATOM 613 N N . THR A 1 85 ? 1.109 -8.259 -26.362 1.00 84.12 85 THR A N 1
ATOM 614 C CA . THR A 1 85 ? 0.392 -7.715 -25.214 1.00 84.12 85 THR A CA 1
ATOM 615 C C . THR A 1 85 ? 0.788 -8.497 -23.967 1.00 84.12 85 THR A C 1
ATOM 617 O O . THR A 1 85 ? 0.593 -9.712 -23.898 1.00 84.12 85 THR A O 1
ATOM 620 N N . PHE A 1 86 ? 1.313 -7.804 -22.961 1.00 86.12 86 PHE A N 1
ATOM 621 C CA . PHE A 1 86 ? 1.792 -8.422 -21.727 1.00 86.12 86 PHE A CA 1
ATOM 622 C C . PHE A 1 86 ? 0.794 -8.220 -20.590 1.00 86.12 86 PHE A C 1
ATOM 624 O O . PHE A 1 86 ? 0.301 -7.110 -20.360 1.00 86.12 86 PHE A O 1
ATOM 631 N N . ASN A 1 87 ? 0.522 -9.292 -19.843 1.00 89.56 87 ASN A N 1
ATOM 632 C CA . ASN A 1 87 ? -0.064 -9.173 -18.509 1.00 89.56 87 ASN A CA 1
ATOM 633 C C . ASN A 1 87 ? 1.028 -8.794 -17.487 1.00 89.56 87 ASN A C 1
ATOM 635 O O . ASN A 1 87 ? 2.221 -8.783 -17.803 1.00 89.56 87 ASN A O 1
ATOM 639 N N . LEU A 1 88 ? 0.640 -8.463 -16.252 1.00 86.25 88 LEU A N 1
ATOM 640 C CA . LEU A 1 88 ? 1.607 -8.001 -15.251 1.00 86.25 88 LEU A CA 1
ATOM 641 C C . LEU A 1 88 ? 2.600 -9.093 -14.833 1.00 86.25 88 LEU A C 1
ATOM 643 O O . LEU A 1 88 ? 3.746 -8.775 -14.521 1.00 86.25 88 LEU A O 1
ATOM 647 N N . TRP A 1 89 ? 2.175 -10.357 -14.802 1.00 87.81 89 TRP A N 1
ATOM 648 C CA . TRP A 1 89 ? 3.039 -11.472 -14.408 1.00 87.81 89 TRP A CA 1
ATOM 649 C C . TRP A 1 89 ? 4.164 -11.688 -15.416 1.00 87.81 89 TRP A C 1
ATOM 651 O O . TRP A 1 89 ? 5.322 -11.815 -15.020 1.00 87.81 89 TRP A O 1
ATOM 661 N N . ASP A 1 90 ? 3.828 -11.652 -16.703 1.00 88.25 90 ASP A N 1
ATOM 662 C CA . ASP A 1 90 ? 4.792 -11.777 -17.793 1.00 88.25 90 ASP A CA 1
ATOM 663 C C . ASP A 1 90 ? 5.726 -10.562 -17.823 1.00 88.25 90 ASP A C 1
ATOM 665 O O . ASP A 1 90 ? 6.942 -10.709 -17.945 1.00 88.25 90 ASP A O 1
ATOM 669 N N . LEU A 1 91 ? 5.185 -9.357 -17.604 1.00 84.62 91 LEU A N 1
ATOM 670 C CA . LEU A 1 91 ? 5.983 -8.137 -17.478 1.00 84.62 91 LEU A CA 1
ATOM 671 C C . LEU A 1 91 ? 6.974 -8.225 -16.304 1.00 84.62 91 LEU A C 1
ATOM 673 O O . LEU A 1 91 ? 8.140 -7.869 -16.458 1.00 84.62 91 LEU A O 1
ATOM 677 N N . MET A 1 92 ? 6.535 -8.718 -15.142 1.00 86.94 92 MET A N 1
ATOM 678 C CA . MET A 1 92 ? 7.405 -8.956 -13.987 1.00 86.94 92 MET A CA 1
ATOM 679 C C . MET A 1 92 ? 8.518 -9.955 -14.306 1.00 86.94 92 MET A C 1
ATOM 681 O O . MET A 1 92 ? 9.673 -9.682 -13.986 1.00 86.94 92 MET A O 1
ATOM 685 N N . GLY A 1 93 ? 8.176 -11.087 -14.932 1.00 85.75 93 GLY A N 1
ATOM 686 C CA . GLY A 1 93 ? 9.140 -12.117 -15.323 1.00 85.75 93 GLY A CA 1
ATOM 687 C C . GLY A 1 93 ? 10.205 -11.559 -16.261 1.00 85.75 93 GLY A C 1
ATOM 688 O O . GLY A 1 93 ? 11.393 -11.631 -15.957 1.00 85.75 93 GLY A O 1
ATOM 689 N N . ASN A 1 94 ? 9.776 -10.873 -17.320 1.00 84.44 94 ASN A N 1
ATOM 690 C CA . ASN A 1 94 ? 10.674 -10.238 -18.281 1.00 84.44 94 ASN A CA 1
ATOM 691 C C . ASN A 1 94 ? 11.594 -9.202 -17.615 1.00 84.44 94 ASN A C 1
ATOM 693 O O . ASN A 1 94 ? 12.789 -9.150 -17.900 1.00 84.44 94 ASN A O 1
ATOM 697 N N . LEU A 1 95 ? 11.072 -8.383 -16.696 1.00 83.62 95 LEU A N 1
ATOM 698 C CA . LEU A 1 95 ? 11.887 -7.403 -15.976 1.00 83.62 95 LEU A CA 1
ATOM 699 C C . LEU A 1 95 ? 12.908 -8.066 -15.037 1.00 83.62 95 LEU A C 1
ATOM 701 O O . LEU A 1 95 ? 14.022 -7.560 -14.892 1.00 83.62 95 LEU A O 1
ATOM 705 N N . TRP A 1 96 ? 12.554 -9.182 -14.396 1.00 83.88 96 TRP A N 1
ATOM 706 C CA . TRP A 1 96 ? 13.483 -9.946 -13.559 1.00 83.88 96 TRP A CA 1
ATOM 707 C C . TRP A 1 96 ? 14.575 -10.633 -14.375 1.00 83.88 96 TRP A C 1
ATOM 709 O O . TRP A 1 96 ? 15.734 -10.590 -13.963 1.00 83.88 96 TRP A O 1
ATOM 719 N N . ASP A 1 97 ? 14.231 -11.186 -15.537 1.00 84.25 97 ASP A N 1
ATOM 720 C CA . ASP A 1 97 ? 15.174 -11.877 -16.418 1.00 84.25 97 ASP A CA 1
ATOM 721 C C . ASP A 1 97 ? 16.198 -10.915 -17.039 1.00 84.25 97 ASP A C 1
ATOM 723 O O . ASP A 1 97 ? 17.380 -11.245 -17.150 1.00 84.25 97 ASP A O 1
ATOM 727 N N . VAL A 1 98 ? 15.776 -9.695 -17.391 1.00 76.88 98 VAL A N 1
ATOM 728 C CA . VAL A 1 98 ? 16.677 -8.649 -17.913 1.00 76.88 98 VAL A CA 1
ATOM 729 C C . VAL A 1 98 ? 17.521 -8.007 -16.795 1.00 76.88 98 VAL A C 1
ATOM 731 O O . VAL A 1 98 ? 18.608 -7.481 -17.042 1.00 76.88 98 VAL A O 1
ATOM 734 N N . GLY A 1 99 ? 17.068 -8.082 -15.541 1.00 73.12 99 GLY A N 1
ATOM 735 C CA . GLY A 1 99 ? 17.852 -7.720 -14.363 1.00 73.12 99 GLY A CA 1
ATOM 736 C C . GLY A 1 99 ? 18.103 -6.216 -14.179 1.00 73.12 99 GLY A C 1
ATOM 737 O O . GLY A 1 99 ? 17.294 -5.357 -14.539 1.00 73.12 99 GLY A O 1
ATOM 738 N N . GLY A 1 100 ? 19.235 -5.883 -13.546 1.00 63.88 100 GLY A N 1
ATOM 739 C CA . GLY A 1 100 ? 19.533 -4.535 -13.037 1.00 63.88 100 GLY A CA 1
ATOM 740 C C . GLY A 1 100 ? 19.589 -3.424 -14.093 1.00 63.88 100 GLY A C 1
ATOM 741 O O . GLY A 1 100 ? 19.398 -2.256 -13.752 1.00 63.88 100 GLY A O 1
ATOM 742 N N . ASP A 1 101 ? 19.798 -3.764 -15.367 1.00 66.12 101 ASP A N 1
ATOM 743 C CA . ASP A 1 101 ? 19.817 -2.780 -16.450 1.00 66.12 101 ASP A CA 1
ATOM 744 C C . ASP A 1 101 ? 18.419 -2.297 -16.863 1.00 66.12 101 ASP A C 1
ATOM 746 O O . ASP A 1 101 ? 18.282 -1.126 -17.225 1.00 66.12 101 ASP A O 1
ATOM 750 N N . ALA A 1 102 ? 17.386 -3.140 -16.734 1.00 64.12 102 ALA A N 1
ATOM 751 C CA . ALA A 1 102 ? 15.993 -2.770 -16.999 1.00 64.12 102 ALA A CA 1
ATOM 752 C C . ALA A 1 102 ? 15.325 -2.054 -15.813 1.00 64.12 102 ALA A C 1
ATOM 754 O O . ALA A 1 102 ? 14.433 -1.237 -16.022 1.00 64.12 102 ALA A O 1
ATOM 755 N N . MET A 1 103 ? 15.791 -2.291 -14.581 1.00 72.88 103 MET A N 1
ATOM 756 C CA . MET A 1 103 ? 15.209 -1.763 -13.332 1.00 72.88 103 MET A CA 1
ATOM 757 C C . MET A 1 103 ? 15.651 -0.329 -12.979 1.00 72.88 103 MET A C 1
ATOM 759 O O . MET A 1 103 ? 15.746 0.044 -11.806 1.00 72.88 103 MET A O 1
ATOM 763 N N . LYS A 1 104 ? 15.969 0.498 -13.979 1.00 76.75 104 LYS A N 1
ATOM 764 C CA . LYS A 1 104 ? 16.502 1.860 -13.769 1.00 76.75 104 LYS A CA 1
ATOM 765 C C . LYS A 1 104 ? 15.418 2.930 -13.655 1.00 76.75 104 LYS A C 1
ATOM 767 O O . LYS A 1 104 ? 15.684 4.008 -13.130 1.00 76.75 104 LYS A O 1
ATOM 772 N N . THR A 1 105 ? 14.210 2.655 -14.141 1.00 80.50 105 THR A N 1
ATOM 773 C CA . THR A 1 105 ? 13.095 3.614 -14.143 1.00 80.50 105 THR A CA 1
ATOM 774 C C . THR A 1 105 ? 12.112 3.318 -13.016 1.00 80.50 105 THR A C 1
ATOM 776 O O . THR A 1 105 ? 11.936 2.167 -12.621 1.00 80.50 105 THR A O 1
ATOM 779 N N . TRP A 1 106 ? 11.426 4.345 -12.512 1.00 82.56 106 TRP A N 1
ATOM 780 C CA . TRP A 1 106 ? 10.415 4.167 -11.466 1.00 82.56 106 TRP A CA 1
ATOM 781 C C . TRP A 1 106 ? 9.324 3.160 -11.866 1.00 82.56 106 TRP A C 1
ATOM 783 O O . TRP A 1 106 ? 8.985 2.293 -11.068 1.00 82.56 106 TRP A O 1
ATOM 793 N N . SER A 1 107 ? 8.833 3.215 -13.106 1.00 81.81 107 SER A N 1
ATOM 794 C CA . SER A 1 107 ? 7.854 2.266 -13.648 1.00 81.81 107 SER A CA 1
ATOM 795 C C . SER A 1 107 ? 8.376 0.826 -13.633 1.00 81.81 107 SER A C 1
ATOM 797 O O . SER A 1 107 ? 7.710 -0.050 -13.085 1.00 81.81 107 SER A O 1
ATOM 799 N N . SER A 1 108 ? 9.589 0.578 -14.141 1.00 82.06 108 SER A N 1
ATOM 800 C CA . SER A 1 108 ? 10.202 -0.765 -14.126 1.00 82.06 108 SER A CA 1
ATOM 801 C C . SER A 1 108 ? 10.371 -1.324 -12.709 1.00 82.06 108 SER A C 1
ATOM 803 O O . SER A 1 108 ? 9.974 -2.453 -12.435 1.00 82.06 108 SER A O 1
ATOM 805 N N . GLN A 1 109 ? 10.865 -0.507 -11.776 1.00 84.00 109 GLN A N 1
ATOM 806 C CA . GLN A 1 109 ? 11.008 -0.868 -10.367 1.00 84.00 109 GLN A CA 1
ATOM 807 C C . GLN A 1 109 ? 9.654 -1.157 -9.724 1.00 84.00 109 GLN A C 1
ATOM 809 O O . GLN A 1 109 ? 9.487 -2.119 -8.965 1.00 84.00 109 GLN A O 1
ATOM 814 N N . TYR A 1 110 ? 8.670 -0.318 -10.048 1.00 84.69 110 TYR A N 1
ATOM 815 C CA . TYR A 1 110 ? 7.337 -0.437 -9.508 1.00 84.69 110 TYR A CA 1
ATOM 816 C C . TYR A 1 110 ? 6.6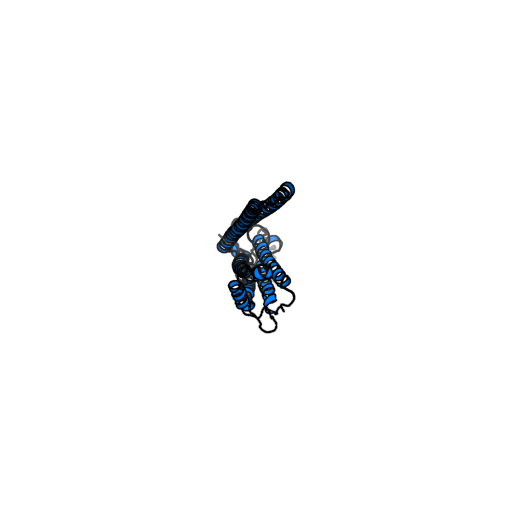90 -1.758 -9.913 1.00 84.69 110 TYR A C 1
ATOM 818 O O . TYR A 1 110 ? 6.285 -2.521 -9.038 1.00 84.69 110 TYR A O 1
ATOM 826 N N . PHE A 1 111 ? 6.634 -2.052 -11.213 1.00 85.50 111 PHE A N 1
ATOM 827 C CA . PHE A 1 111 ? 6.035 -3.291 -11.708 1.00 85.50 111 PHE A CA 1
ATOM 828 C C . PHE A 1 111 ? 6.877 -4.513 -11.342 1.00 85.50 111 PHE A C 1
ATOM 830 O O . PHE A 1 111 ? 6.310 -5.541 -11.002 1.00 85.50 111 PHE A O 1
ATOM 837 N N . GLY A 1 112 ? 8.204 -4.385 -11.309 1.00 83.94 112 GLY A N 1
ATOM 838 C CA . GLY A 1 112 ? 9.120 -5.476 -10.994 1.00 83.94 112 GLY A CA 1
ATOM 839 C C . GLY A 1 112 ? 9.065 -5.973 -9.549 1.00 83.94 112 GLY A C 1
ATOM 840 O O . GLY A 1 112 ? 9.186 -7.170 -9.314 1.00 83.94 112 GLY A O 1
ATOM 841 N N . TYR A 1 113 ? 8.923 -5.090 -8.555 1.00 81.88 113 TYR A N 1
ATOM 842 C CA . TYR A 1 113 ? 8.944 -5.520 -7.147 1.00 81.88 113 TYR A CA 1
ATOM 843 C C . TYR A 1 113 ? 8.060 -4.703 -6.203 1.00 81.88 113 TYR A C 1
ATOM 845 O O . TYR A 1 113 ? 7.494 -5.267 -5.262 1.00 81.88 113 TYR A O 1
ATOM 853 N N . VAL A 1 114 ? 7.906 -3.391 -6.413 1.00 82.62 114 VAL A N 1
ATOM 854 C CA . VAL A 1 114 ? 7.164 -2.542 -5.458 1.00 82.62 114 VAL A CA 1
ATOM 855 C C . VAL A 1 114 ? 5.672 -2.878 -5.455 1.00 82.62 114 VAL A C 1
ATOM 857 O O . VAL A 1 114 ? 5.048 -2.881 -4.394 1.00 82.62 114 VAL A O 1
ATOM 860 N N . TRP A 1 115 ? 5.094 -3.191 -6.614 1.00 87.19 115 TRP A N 1
ATOM 861 C CA . TRP A 1 115 ? 3.675 -3.494 -6.751 1.00 87.19 115 TRP A CA 1
ATOM 862 C C . TRP A 1 115 ? 3.259 -4.681 -5.876 1.00 87.19 115 TRP A C 1
ATOM 864 O O . TRP A 1 115 ? 2.273 -4.575 -5.147 1.00 87.19 115 TRP A O 1
ATOM 874 N N . LEU A 1 116 ? 4.038 -5.768 -5.866 1.00 84.81 116 LEU A N 1
ATOM 875 C CA . LEU A 1 116 ? 3.732 -6.959 -5.070 1.00 84.81 116 LEU A CA 1
ATOM 876 C C . LEU A 1 116 ? 3.772 -6.650 -3.568 1.00 84.81 116 LEU A C 1
ATOM 878 O O . LEU A 1 116 ? 2.885 -7.060 -2.816 1.00 84.81 116 LEU A O 1
ATOM 882 N N . VAL A 1 117 ? 4.756 -5.853 -3.139 1.00 84.88 117 VAL A N 1
ATOM 883 C CA . VAL A 1 117 ? 4.846 -5.366 -1.756 1.00 84.88 117 VAL A CA 1
ATOM 884 C C . VAL A 1 117 ? 3.615 -4.530 -1.403 1.00 84.88 117 VAL A C 1
ATOM 886 O O . VAL A 1 117 ? 3.000 -4.768 -0.364 1.00 84.88 117 VAL A O 1
ATOM 889 N N . ILE A 1 118 ? 3.207 -3.602 -2.276 1.00 86.06 118 ILE A N 1
ATOM 890 C CA . ILE A 1 118 ? 2.021 -2.757 -2.078 1.00 86.06 118 ILE A CA 1
ATOM 891 C C . ILE A 1 118 ? 0.735 -3.583 -2.049 1.00 86.06 118 ILE A C 1
ATOM 893 O O . ILE A 1 118 ? -0.116 -3.320 -1.204 1.00 86.06 118 ILE A O 1
ATOM 897 N N . ALA A 1 119 ? 0.577 -4.584 -2.914 1.00 86.81 119 ALA A N 1
ATOM 898 C CA . ALA A 1 119 ? -0.610 -5.434 -2.957 1.00 86.81 119 ALA A CA 1
ATOM 899 C C . ALA A 1 119 ? -0.772 -6.236 -1.655 1.00 86.81 119 ALA A C 1
ATOM 901 O O . ALA A 1 119 ? -1.843 -6.232 -1.038 1.00 86.81 119 ALA A O 1
ATOM 902 N N . VAL A 1 120 ? 0.317 -6.846 -1.172 1.00 87.38 120 VAL A N 1
ATOM 903 C CA . VAL A 1 120 ? 0.351 -7.522 0.134 1.00 87.38 120 VAL A CA 1
ATOM 904 C C . VAL A 1 120 ? 0.047 -6.529 1.258 1.00 87.38 120 VAL A C 1
ATOM 906 O O . VAL A 1 120 ? -0.710 -6.829 2.182 1.00 87.38 120 VAL A O 1
ATOM 909 N N . TRP A 1 121 ? 0.568 -5.307 1.178 1.00 84.88 121 TRP A N 1
ATOM 910 C CA . TRP A 1 121 ? 0.278 -4.272 2.166 1.00 84.88 121 TRP A CA 1
ATOM 911 C C . TRP A 1 121 ? -1.163 -3.790 2.157 1.00 84.88 121 TRP A C 1
ATOM 913 O O . TRP A 1 121 ? -1.755 -3.610 3.221 1.00 84.88 121 TRP A O 1
ATOM 923 N N . ALA A 1 122 ? -1.751 -3.625 0.979 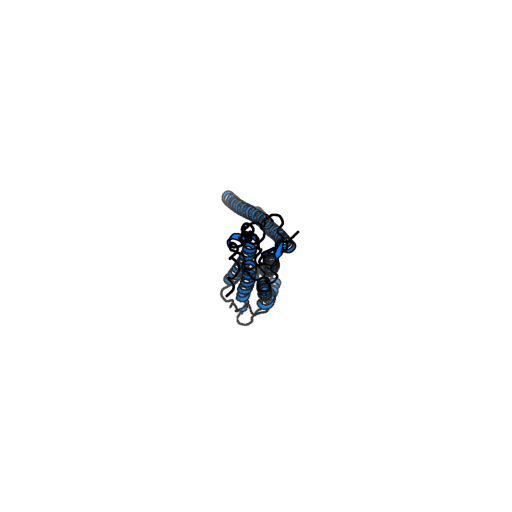1.00 88.81 122 ALA A N 1
ATOM 924 C CA . ALA A 1 122 ? -3.148 -3.272 0.824 1.00 88.81 122 ALA A CA 1
ATOM 925 C C . ALA A 1 122 ? -4.047 -4.329 1.475 1.00 88.81 122 ALA A C 1
ATOM 927 O O . ALA A 1 122 ? -5.043 -3.968 2.104 1.00 88.81 122 ALA A O 1
ATOM 928 N N . PHE A 1 123 ? -3.667 -5.611 1.422 1.00 89.44 123 PHE A N 1
ATOM 929 C CA . PHE A 1 123 ? -4.345 -6.679 2.159 1.00 89.44 123 PHE A CA 1
ATOM 930 C C . PHE A 1 123 ? -4.310 -6.437 3.671 1.00 89.44 123 PHE A C 1
ATOM 932 O O . PHE A 1 123 ? -5.362 -6.310 4.297 1.00 89.44 123 PHE A O 1
ATOM 939 N N . PHE A 1 124 ? -3.125 -6.289 4.268 1.00 86.88 124 PHE A N 1
ATOM 940 C CA . PHE A 1 124 ? -3.021 -6.060 5.714 1.00 86.88 124 PHE A CA 1
ATOM 941 C C . PHE A 1 124 ? -3.738 -4.777 6.148 1.00 86.88 124 PHE A C 1
ATOM 943 O O . PHE A 1 124 ? -4.467 -4.783 7.141 1.00 86.88 124 PHE A O 1
ATOM 950 N N . LEU A 1 125 ? -3.572 -3.690 5.394 1.00 86.12 125 LEU A N 1
ATOM 951 C CA . LEU A 1 125 ? -4.131 -2.383 5.721 1.00 86.12 125 LEU A CA 1
ATOM 952 C C . LEU A 1 125 ? -5.658 -2.361 5.605 1.00 86.12 125 LEU A C 1
ATOM 954 O O . LEU A 1 125 ? -6.339 -1.844 6.494 1.00 86.12 125 LEU A O 1
ATOM 958 N N . SER A 1 126 ? -6.211 -2.974 4.556 1.00 88.06 126 SER A N 1
ATOM 959 C CA . SER A 1 126 ? -7.661 -3.096 4.384 1.00 88.06 126 SER A CA 1
ATOM 960 C C . SER A 1 126 ? -8.288 -3.996 5.449 1.00 88.06 126 SER A C 1
ATOM 962 O O . SER A 1 126 ? -9.307 -3.633 6.042 1.00 88.06 126 SER A O 1
ATOM 964 N N . MET A 1 127 ? -7.656 -5.122 5.788 1.00 85.50 127 MET A N 1
ATOM 965 C CA . MET A 1 127 ? -8.133 -6.012 6.848 1.00 85.50 127 MET A CA 1
ATOM 966 C C . MET A 1 127 ? -8.050 -5.345 8.221 1.00 85.50 127 MET A C 1
ATOM 968 O O . MET A 1 127 ? -8.998 -5.423 9.008 1.00 85.50 127 MET A O 1
ATOM 972 N N . ALA A 1 128 ? -6.969 -4.623 8.510 1.00 80.75 128 ALA A N 1
ATOM 973 C CA . ALA A 1 128 ? -6.829 -3.893 9.761 1.00 80.75 128 ALA A CA 1
ATOM 974 C C . ALA A 1 128 ? -7.857 -2.757 9.882 1.00 80.75 128 ALA A C 1
ATOM 976 O O . ALA A 1 128 ? -8.465 -2.580 10.944 1.00 80.75 128 ALA A O 1
ATOM 977 N N . GLY A 1 129 ? -8.090 -2.010 8.798 1.00 78.50 129 GLY A N 1
ATOM 978 C CA . GLY A 1 129 ? -9.068 -0.923 8.750 1.00 78.50 129 GLY A CA 1
ATOM 979 C C . GLY A 1 129 ? -10.519 -1.396 8.893 1.00 78.50 129 GLY A C 1
ATOM 980 O O . GLY A 1 129 ? -11.353 -0.696 9.464 1.00 78.50 129 GLY A O 1
ATOM 981 N N . THR A 1 130 ? -10.842 -2.609 8.447 1.00 82.94 130 THR A N 1
ATOM 982 C CA . THR A 1 130 ? -12.239 -3.078 8.350 1.00 82.94 130 THR A CA 1
ATOM 983 C C . THR A 1 130 ? -12.648 -4.026 9.474 1.00 82.94 130 THR A C 1
ATOM 985 O O . THR A 1 130 ? -13.818 -4.076 9.864 1.00 82.94 130 THR A O 1
ATOM 988 N N . THR A 1 131 ? -11.706 -4.773 10.050 1.00 75.81 131 THR A N 1
ATOM 989 C CA . THR A 1 131 ? -12.030 -5.782 11.069 1.00 75.81 131 THR A CA 1
ATOM 990 C C . THR A 1 131 ? -11.943 -5.261 12.504 1.00 75.81 131 THR A C 1
ATOM 992 O O . THR A 1 131 ? -12.599 -5.840 13.376 1.00 75.81 131 THR A O 1
ATOM 995 N N . ASP A 1 132 ? -11.220 -4.157 12.745 1.00 69.25 132 ASP A N 1
ATOM 996 C CA . ASP A 1 132 ? -10.895 -3.624 14.085 1.00 69.25 132 ASP A CA 1
ATOM 997 C C . ASP A 1 132 ? -10.205 -4.667 14.991 1.00 69.25 132 ASP A C 1
ATOM 999 O O . ASP A 1 132 ? -10.328 -4.658 16.213 1.00 69.25 132 ASP A O 1
ATOM 1003 N N . ASN A 1 133 ? -9.495 -5.621 14.384 1.00 74.25 133 ASN A N 1
ATOM 1004 C CA . ASN A 1 133 ? -8.744 -6.635 15.111 1.00 74.25 133 ASN A CA 1
ATOM 1005 C C . ASN A 1 133 ? -7.379 -6.069 15.531 1.00 74.25 133 ASN A C 1
ATOM 1007 O O . ASN A 1 133 ? -6.642 -5.529 14.704 1.00 74.25 133 ASN A O 1
ATOM 1011 N N . ALA A 1 134 ? -7.017 -6.239 16.803 1.00 71.25 134 ALA A N 1
ATOM 1012 C CA . ALA A 1 134 ? -5.710 -5.841 17.316 1.00 71.25 134 ALA A CA 1
ATOM 1013 C C . ALA A 1 134 ? -4.554 -6.572 16.615 1.00 71.25 134 ALA A C 1
ATOM 1015 O O . ALA A 1 134 ? -3.535 -5.949 16.347 1.00 71.25 134 ALA A O 1
ATOM 1016 N N . GLY A 1 135 ? -4.732 -7.847 16.254 1.00 75.19 135 GLY A N 1
ATOM 1017 C CA . GLY A 1 135 ? -3.748 -8.630 15.507 1.00 75.19 135 GLY A CA 1
ATOM 1018 C C . GLY A 1 135 ? -3.397 -7.968 14.179 1.00 75.19 135 GLY A C 1
ATOM 1019 O O . GLY A 1 135 ? -2.241 -7.642 13.958 1.00 75.19 135 GLY A O 1
ATOM 1020 N N . TRP A 1 136 ? -4.395 -7.640 13.353 1.00 77.69 136 TRP A N 1
ATOM 1021 C CA . TRP A 1 136 ? -4.162 -6.964 12.070 1.00 77.69 136 TRP A CA 1
ATOM 1022 C C . TRP A 1 136 ? -3.498 -5.589 12.229 1.00 77.69 136 TRP A C 1
ATOM 1024 O O . TRP A 1 136 ? -2.635 -5.233 11.432 1.00 77.69 136 TRP A O 1
ATOM 1034 N N . ARG A 1 137 ? -3.836 -4.837 13.285 1.00 72.75 137 ARG A N 1
ATOM 1035 C CA . ARG A 1 137 ? -3.179 -3.555 13.597 1.00 72.75 137 ARG A CA 1
ATOM 1036 C C . ARG A 1 137 ? -1.722 -3.717 14.003 1.00 72.75 137 ARG A C 1
ATOM 1038 O O . ARG A 1 137 ? -0.891 -2.930 13.564 1.00 72.75 137 ARG A O 1
ATOM 1045 N N . ILE A 1 138 ? -1.428 -4.708 14.845 1.00 72.56 138 ILE A N 1
ATOM 1046 C CA . ILE A 1 138 ? -0.067 -5.008 15.295 1.00 72.56 138 ILE A CA 1
ATOM 1047 C C . ILE A 1 138 ? 0.754 -5.494 14.110 1.00 72.56 138 ILE A C 1
ATOM 1049 O O . ILE A 1 138 ? 1.830 -4.963 13.878 1.00 72.56 138 ILE A O 1
ATOM 1053 N N . THR A 1 139 ? 0.235 -6.434 13.322 1.00 74.12 139 THR A N 1
ATOM 1054 C CA . THR A 1 139 ? 0.904 -6.931 12.118 1.00 74.12 139 THR A CA 1
ATOM 1055 C C . THR A 1 139 ? 1.189 -5.791 11.146 1.00 74.12 139 THR A C 1
ATOM 1057 O O . THR A 1 139 ? 2.325 -5.642 10.716 1.00 74.12 139 THR A O 1
ATOM 1060 N N . TYR A 1 140 ? 0.212 -4.919 10.880 1.00 71.44 140 TYR A N 1
ATOM 1061 C CA . TYR A 1 140 ? 0.436 -3.721 10.075 1.00 71.44 140 TYR A CA 1
ATOM 1062 C C . TYR A 1 140 ? 1.509 -2.805 10.679 1.00 71.44 140 TYR A C 1
ATOM 1064 O O . TYR A 1 140 ? 2.446 -2.441 9.981 1.00 71.44 140 TYR A O 1
ATOM 1072 N N . GLY A 1 141 ? 1.414 -2.460 11.966 1.00 69.75 141 GLY A N 1
ATOM 1073 C CA . GLY A 1 141 ? 2.370 -1.570 12.629 1.00 69.75 141 GLY A CA 1
ATOM 1074 C C . GLY A 1 141 ? 3.793 -2.133 12.661 1.00 69.75 141 GLY A C 1
ATOM 1075 O O . GLY A 1 141 ? 4.746 -1.397 12.427 1.00 69.75 141 GLY A O 1
ATOM 1076 N N . VAL A 1 142 ? 3.945 -3.439 12.892 1.00 73.00 142 VAL A N 1
ATOM 1077 C CA . VAL A 1 142 ? 5.239 -4.135 12.876 1.00 73.00 142 VAL A CA 1
ATOM 1078 C C . VAL A 1 142 ? 5.816 -4.150 11.466 1.00 73.00 142 VAL A C 1
ATOM 1080 O O . VAL A 1 142 ? 6.961 -3.748 11.288 1.00 73.00 142 VAL A O 1
ATOM 1083 N N . ILE A 1 143 ? 5.037 -4.553 10.458 1.00 72.50 143 ILE A N 1
ATOM 1084 C CA . ILE A 1 143 ? 5.517 -4.576 9.070 1.00 72.50 143 ILE A CA 1
ATOM 1085 C C . ILE A 1 143 ? 5.848 -3.152 8.600 1.00 72.50 143 ILE A C 1
ATOM 1087 O O . ILE A 1 143 ? 6.879 -2.963 7.964 1.00 72.50 143 ILE A O 1
ATOM 1091 N N . TYR A 1 144 ? 5.036 -2.151 8.963 1.00 72.06 144 TYR A N 1
ATOM 1092 C CA . TYR A 1 144 ? 5.338 -0.733 8.761 1.00 72.06 144 TYR A CA 1
ATOM 1093 C C . TYR A 1 144 ? 6.714 -0.413 9.329 1.00 72.06 144 TYR A C 1
ATOM 1095 O O . TYR A 1 144 ? 7.640 -0.139 8.574 1.00 72.06 144 TYR A O 1
ATOM 1103 N N . VAL A 1 145 ? 6.922 -0.555 10.635 1.00 69.00 145 VAL A N 1
ATOM 1104 C CA . VAL A 1 145 ? 8.217 -0.248 11.256 1.00 69.00 145 VAL A CA 1
ATOM 1105 C C . VAL A 1 145 ? 9.385 -0.985 10.584 1.00 69.00 145 VAL A C 1
ATOM 1107 O O . VAL A 1 145 ? 10.390 -0.345 10.286 1.00 69.00 145 VAL A O 1
ATOM 1110 N N . LEU A 1 146 ? 9.248 -2.279 10.276 1.00 73.62 146 LEU A N 1
ATOM 1111 C CA . LEU A 1 146 ? 10.305 -3.066 9.631 1.00 73.62 146 LEU A CA 1
ATOM 1112 C C . LEU A 1 146 ? 10.642 -2.575 8.218 1.00 73.62 146 LEU A C 1
ATOM 1114 O O . LEU A 1 146 ? 11.818 -2.424 7.901 1.00 73.62 146 LEU A O 1
ATOM 1118 N N . ILE A 1 147 ? 9.640 -2.286 7.384 1.00 70.81 147 ILE A N 1
ATOM 1119 C CA . ILE A 1 147 ? 9.861 -1.772 6.024 1.00 70.81 147 ILE A CA 1
ATOM 1120 C C . ILE A 1 147 ? 10.492 -0.384 6.072 1.00 70.81 147 ILE A C 1
ATOM 1122 O O . ILE A 1 147 ? 11.429 -0.114 5.329 1.00 70.81 147 ILE A O 1
ATOM 1126 N N . GLY A 1 148 ? 10.034 0.487 6.971 1.00 67.69 148 GLY A N 1
ATOM 1127 C CA . GLY A 1 148 ? 10.632 1.811 7.134 1.00 67.69 148 GLY A CA 1
ATOM 1128 C C . GLY A 1 148 ? 12.073 1.757 7.617 1.00 67.69 148 GLY A C 1
ATOM 1129 O O . GLY A 1 148 ? 12.907 2.503 7.117 1.00 67.69 148 GLY A O 1
ATOM 1130 N N . LEU A 1 149 ? 12.388 0.846 8.542 1.00 69.81 149 LEU A N 1
ATOM 1131 C CA . LEU A 1 149 ? 13.765 0.596 8.966 1.00 69.81 149 LEU A CA 1
ATOM 1132 C C . LEU A 1 149 ? 14.614 0.040 7.822 1.00 69.81 149 LEU A C 1
ATOM 1134 O O . LEU A 1 149 ? 15.755 0.465 7.669 1.00 69.81 149 LEU A O 1
ATOM 1138 N N . ALA A 1 150 ? 14.067 -0.860 7.002 1.00 68.50 150 ALA A N 1
ATOM 1139 C CA . ALA A 1 150 ? 14.756 -1.389 5.831 1.00 68.50 150 ALA A CA 1
ATOM 1140 C C . ALA A 1 150 ? 15.026 -0.293 4.786 1.00 68.50 150 ALA A C 1
ATOM 1142 O O . ALA A 1 150 ? 16.157 -0.178 4.328 1.00 68.50 150 ALA A O 1
ATOM 1143 N N . PHE A 1 151 ? 14.038 0.555 4.474 1.00 68.00 151 PHE A N 1
ATOM 1144 C CA . PHE A 1 151 ? 14.193 1.700 3.567 1.00 68.00 151 PHE A CA 1
ATOM 1145 C C . PHE A 1 151 ? 15.173 2.742 4.104 1.00 68.00 151 PHE A C 1
ATOM 1147 O O . PHE A 1 151 ? 16.010 3.259 3.367 1.00 68.00 151 PHE A O 1
ATOM 1154 N N . PHE A 1 152 ? 15.089 3.064 5.394 1.00 70.44 152 PHE A N 1
ATOM 1155 C CA . PHE A 1 152 ? 16.026 3.986 6.023 1.00 70.44 152 PHE A CA 1
ATOM 1156 C C . PHE A 1 152 ? 17.445 3.410 5.994 1.00 70.44 152 PHE A C 1
ATOM 1158 O O . PHE A 1 152 ? 18.374 4.085 5.559 1.00 70.44 152 PHE A O 1
ATOM 1165 N N . GLY A 1 153 ? 17.601 2.139 6.370 1.00 68.44 153 GLY A N 1
ATOM 1166 C CA . GLY A 1 153 ? 18.873 1.425 6.335 1.00 68.44 153 GLY A CA 1
ATOM 1167 C C . GLY A 1 153 ? 19.470 1.348 4.931 1.00 68.44 153 GLY A C 1
ATOM 1168 O O . GLY A 1 153 ? 20.648 1.649 4.765 1.00 68.44 153 GLY A O 1
ATOM 1169 N N . SER A 1 154 ? 18.671 1.021 3.911 1.00 67.00 154 SER A N 1
ATOM 1170 C CA . SER A 1 154 ? 19.130 0.966 2.518 1.00 67.00 154 SER A CA 1
ATOM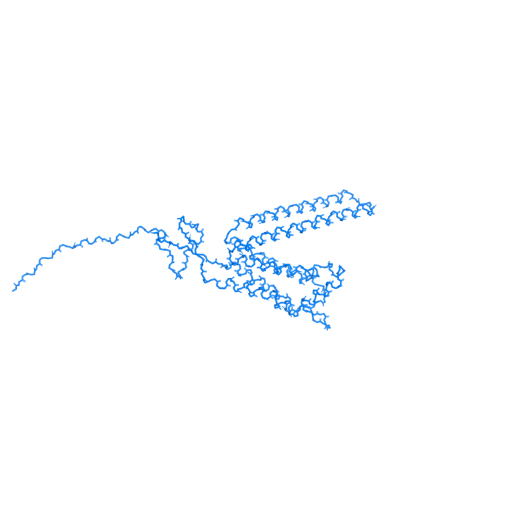 1171 C C . SER A 1 154 ? 19.518 2.343 1.989 1.00 67.00 154 SER A C 1
ATOM 1173 O O . SER A 1 154 ? 20.508 2.464 1.269 1.00 67.00 154 SER A O 1
ATOM 1175 N N . THR A 1 155 ? 18.790 3.393 2.373 1.00 67.81 155 THR A N 1
ATOM 1176 C CA . THR A 1 155 ? 19.097 4.771 1.972 1.00 67.81 155 THR A CA 1
ATOM 1177 C C . THR A 1 155 ? 20.388 5.255 2.626 1.00 67.81 155 THR A C 1
ATOM 1179 O O . THR A 1 155 ? 21.265 5.773 1.939 1.00 67.81 155 THR A O 1
ATOM 1182 N N . VAL A 1 156 ? 20.556 5.031 3.934 1.00 71.12 156 VAL A N 1
ATOM 1183 C CA . VAL A 1 156 ? 21.799 5.354 4.652 1.00 71.12 156 VAL A CA 1
ATOM 1184 C C . VAL A 1 156 ? 22.974 4.574 4.067 1.00 71.12 156 VAL A C 1
ATOM 1186 O O . VAL A 1 156 ? 24.013 5.164 3.785 1.00 71.12 156 VAL A O 1
ATOM 1189 N N . LEU A 1 157 ? 22.806 3.274 3.815 1.00 70.94 157 LEU A N 1
ATOM 1190 C CA . LEU A 1 157 ? 23.836 2.445 3.194 1.00 70.94 157 LEU A CA 1
ATOM 1191 C C . LEU A 1 157 ? 24.203 2.955 1.796 1.00 70.94 157 LEU A C 1
ATOM 1193 O O . LEU A 1 157 ? 25.384 3.066 1.486 1.00 70.94 157 LEU A O 1
ATOM 1197 N N . SER A 1 158 ? 23.216 3.325 0.978 1.00 66.25 158 SER A N 1
ATOM 1198 C CA . SER A 1 158 ? 23.449 3.884 -0.359 1.00 66.25 158 SER A CA 1
ATOM 1199 C C . SER A 1 158 ? 24.238 5.191 -0.289 1.00 66.25 158 SER A C 1
ATOM 1201 O O . SER A 1 158 ? 25.178 5.373 -1.053 1.00 66.25 158 SER A O 1
ATOM 1203 N N . LEU A 1 159 ? 23.927 6.074 0.665 1.00 67.06 159 LEU A N 1
ATOM 1204 C CA . LEU A 1 159 ? 24.684 7.312 0.878 1.00 67.06 159 LEU A CA 1
ATOM 1205 C C . LEU A 1 159 ? 26.121 7.052 1.340 1.00 67.06 159 LEU A C 1
ATOM 1207 O O . LEU A 1 159 ? 27.040 7.710 0.858 1.00 67.06 159 LEU A O 1
ATOM 1211 N N . VAL A 1 160 ? 26.330 6.081 2.234 1.00 70.50 160 VAL A N 1
ATOM 1212 C CA . VAL A 1 160 ? 27.673 5.674 2.677 1.00 70.50 160 VAL A CA 1
ATOM 1213 C C . VAL A 1 160 ? 28.475 5.094 1.513 1.00 70.50 160 VAL A C 1
ATOM 1215 O O . VAL A 1 160 ? 29.638 5.446 1.344 1.00 70.50 160 VAL A O 1
ATOM 1218 N N . LEU A 1 161 ? 27.860 4.250 0.680 1.00 66.19 161 LEU A N 1
ATOM 1219 C CA . LEU A 1 161 ? 28.503 3.660 -0.494 1.00 66.19 161 LEU A CA 1
ATOM 1220 C C . LEU A 1 161 ? 28.829 4.710 -1.561 1.00 66.19 161 LEU A C 1
ATOM 1222 O O . LEU A 1 161 ? 29.928 4.685 -2.107 1.00 66.19 161 LEU A O 1
ATOM 1226 N N . VAL A 1 162 ? 27.928 5.661 -1.822 1.00 66.88 162 VAL A N 1
ATOM 1227 C CA . VAL A 1 162 ? 28.182 6.788 -2.735 1.00 66.88 162 VAL A CA 1
ATOM 1228 C C . VAL A 1 162 ? 29.307 7.676 -2.198 1.00 66.88 162 VAL A C 1
ATOM 1230 O O . VAL A 1 162 ? 30.201 8.045 -2.956 1.00 66.88 162 VAL A O 1
ATOM 1233 N N . GLY A 1 163 ? 29.322 7.966 -0.894 1.00 62.25 163 GLY A N 1
ATOM 1234 C CA . GLY A 1 163 ? 30.405 8.715 -0.251 1.00 62.25 163 GLY A CA 1
ATOM 1235 C C . GLY A 1 163 ? 31.754 7.988 -0.312 1.00 62.25 163 GLY A C 1
ATOM 1236 O O . GLY A 1 163 ? 32.774 8.603 -0.616 1.00 62.25 163 GLY A O 1
ATOM 1237 N N . ALA A 1 164 ? 31.764 6.671 -0.091 1.00 61.69 164 ALA A N 1
ATOM 1238 C CA . ALA A 1 164 ? 32.963 5.843 -0.193 1.00 61.69 164 ALA A CA 1
ATOM 1239 C C . ALA A 1 164 ? 33.473 5.735 -1.641 1.00 61.69 164 ALA A C 1
ATOM 1241 O O . ALA A 1 164 ? 34.676 5.840 -1.873 1.00 61.69 164 ALA A O 1
ATOM 1242 N N . ALA A 1 165 ? 32.576 5.583 -2.620 1.00 59.94 165 ALA A N 1
ATOM 1243 C CA . ALA A 1 1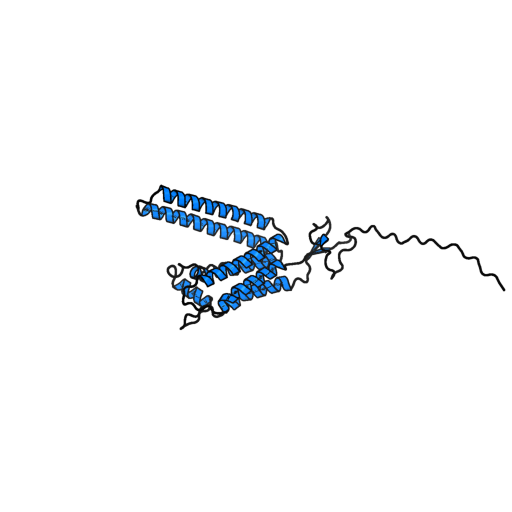65 ? 32.921 5.556 -4.040 1.00 59.94 165 ALA A CA 1
ATOM 1244 C C . ALA A 1 165 ? 33.470 6.909 -4.521 1.00 59.94 165 ALA A C 1
ATOM 1246 O O . ALA A 1 165 ? 34.475 6.946 -5.228 1.00 59.94 165 ALA A O 1
ATOM 1247 N N . ALA A 1 166 ? 32.871 8.022 -4.085 1.00 59.62 166 ALA A N 1
ATOM 1248 C CA . ALA A 1 166 ? 33.372 9.365 -4.371 1.00 59.62 166 ALA A CA 1
ATOM 1249 C C . ALA A 1 166 ? 34.768 9.607 -3.764 1.00 59.62 166 ALA A C 1
ATOM 1251 O O . ALA A 1 166 ? 35.619 10.211 -4.412 1.00 59.62 166 ALA A O 1
ATOM 1252 N N . GLY A 1 167 ? 35.031 9.082 -2.560 1.00 56.97 167 GLY A N 1
ATOM 1253 C CA . GLY A 1 167 ? 36.353 9.136 -1.925 1.00 56.97 167 GLY A CA 1
ATOM 1254 C C . GLY A 1 167 ? 37.405 8.245 -2.597 1.00 56.97 167 GLY A C 1
ATOM 1255 O O . GLY A 1 167 ? 38.572 8.621 -2.670 1.00 56.97 167 GLY A O 1
ATOM 1256 N N . ALA A 1 168 ? 37.005 7.087 -3.129 1.00 59.34 168 ALA A N 1
ATOM 1257 C CA . ALA A 1 168 ? 37.905 6.152 -3.806 1.00 59.34 168 ALA A CA 1
ATOM 1258 C C . ALA A 1 168 ? 38.295 6.594 -5.228 1.00 59.34 168 ALA A C 1
ATOM 1260 O O . ALA A 1 168 ? 39.370 6.234 -5.702 1.00 59.34 168 ALA A O 1
ATOM 1261 N N . MET A 1 169 ? 37.454 7.381 -5.908 1.00 58.16 169 MET A N 1
ATOM 1262 C CA . MET A 1 169 ? 37.708 7.834 -7.283 1.00 58.16 169 MET A CA 1
ATOM 1263 C C . MET A 1 169 ? 38.653 9.043 -7.394 1.00 58.16 169 MET A C 1
ATOM 1265 O O . MET A 1 169 ? 38.924 9.487 -8.506 1.00 58.16 169 MET A O 1
ATOM 1269 N N . GLY A 1 170 ? 39.189 9.567 -6.283 1.00 48.59 170 GLY A N 1
ATOM 1270 C CA . GLY A 1 170 ? 40.278 10.559 -6.285 1.00 48.59 170 GLY A CA 1
ATOM 1271 C C . GLY A 1 170 ? 39.967 11.897 -6.970 1.00 48.59 170 GLY A C 1
ATOM 1272 O O . GLY A 1 170 ? 40.859 12.722 -7.142 1.00 48.59 170 GLY A O 1
ATOM 1273 N N . SER A 1 171 ? 38.722 12.125 -7.376 1.00 49.22 171 SER A N 1
ATOM 1274 C CA . SER A 1 171 ? 38.282 13.369 -7.993 1.00 49.22 171 SER A CA 1
ATOM 1275 C C . SER A 1 171 ? 38.337 14.500 -6.974 1.00 49.22 171 SER A C 1
ATOM 1277 O O . SER A 1 171 ? 37.803 14.353 -5.873 1.00 49.22 171 SER A O 1
ATOM 1279 N N . GLU A 1 172 ? 38.939 15.624 -7.367 1.00 47.81 172 GLU A N 1
ATOM 1280 C CA . GLU A 1 172 ? 38.859 16.929 -6.704 1.00 47.81 172 GLU A CA 1
ATOM 1281 C C . GLU A 1 172 ? 37.392 17.401 -6.652 1.00 47.81 172 GLU A C 1
ATOM 1283 O O . GLU A 1 172 ? 36.966 18.320 -7.346 1.00 47.81 172 GLU A O 1
ATOM 1288 N N . PHE A 1 173 ? 36.561 16.722 -5.865 1.00 47.94 173 PHE A N 1
ATOM 1289 C CA . PHE A 1 173 ? 35.235 17.202 -5.533 1.00 47.94 173 PHE A CA 1
ATOM 1290 C C . PHE A 1 173 ? 35.417 18.396 -4.618 1.00 47.94 173 PHE A C 1
ATOM 1292 O O . PHE A 1 173 ? 36.124 18.313 -3.615 1.00 47.94 173 PHE A O 1
ATOM 1299 N N . ASN A 1 174 ? 34.742 19.492 -4.951 1.00 49.72 174 ASN A N 1
ATOM 1300 C CA . ASN A 1 174 ? 34.566 20.621 -4.056 1.00 49.72 174 ASN A CA 1
ATOM 1301 C C . ASN A 1 174 ? 33.935 20.098 -2.747 1.00 49.72 174 ASN A C 1
ATOM 1303 O O . ASN A 1 174 ? 32.727 19.839 -2.662 1.00 49.72 174 ASN A O 1
ATOM 1307 N N . THR A 1 175 ? 34.787 19.821 -1.761 1.00 52.44 175 THR A N 1
ATOM 1308 C CA . THR A 1 175 ? 34.469 19.096 -0.524 1.00 52.44 175 THR A CA 1
ATOM 1309 C C . THR A 1 175 ? 33.487 19.879 0.335 1.00 52.44 175 THR A C 1
ATOM 1311 O O . THR A 1 175 ? 32.665 19.279 1.028 1.00 52.44 175 THR A O 1
ATOM 1314 N N . GLU A 1 176 ? 33.487 21.206 0.212 1.00 52.94 176 GLU A N 1
ATOM 1315 C CA . GLU A 1 176 ? 32.546 22.094 0.892 1.00 52.94 176 GLU A CA 1
ATOM 1316 C C . GLU A 1 176 ? 31.117 21.953 0.341 1.00 52.94 176 GLU A C 1
ATOM 1318 O O . GLU A 1 176 ? 30.171 21.806 1.114 1.00 52.94 176 GLU A O 1
ATOM 1323 N N . GLY A 1 177 ? 30.944 21.903 -0.986 1.00 51.97 177 GLY A N 1
ATOM 1324 C CA . GLY A 1 177 ? 29.625 21.739 -1.616 1.00 51.97 177 GLY A CA 1
ATOM 1325 C C . GLY A 1 177 ? 29.037 20.335 -1.437 1.00 51.97 177 GLY A C 1
AT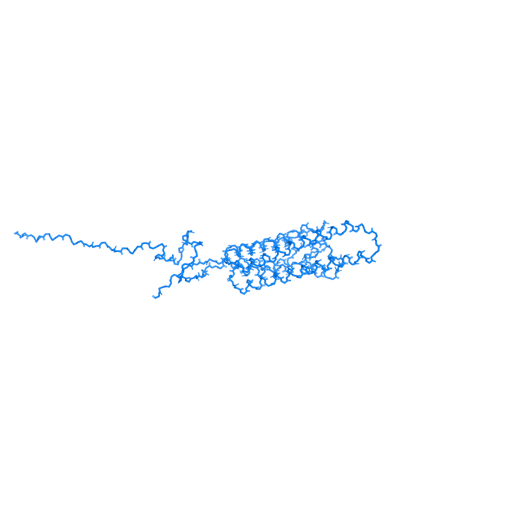OM 1326 O O . GLY A 1 177 ? 27.837 20.173 -1.211 1.00 51.97 177 GLY A O 1
ATOM 1327 N N . THR A 1 178 ? 29.896 19.314 -1.470 1.00 51.91 178 THR A N 1
ATOM 1328 C CA . THR A 1 178 ? 29.490 17.908 -1.315 1.00 51.91 178 THR A CA 1
ATOM 1329 C C . THR A 1 178 ? 29.159 17.582 0.144 1.00 51.91 178 THR A C 1
ATOM 1331 O O . THR A 1 178 ? 28.150 16.932 0.416 1.00 51.91 178 THR A O 1
ATOM 1334 N N . GLY A 1 179 ? 29.941 18.096 1.102 1.00 56.56 179 GLY A N 1
ATOM 1335 C CA . GLY A 1 179 ? 29.661 17.949 2.533 1.00 56.56 179 GLY A CA 1
ATOM 1336 C C . GLY A 1 179 ? 28.348 18.618 2.950 1.00 56.56 179 GLY A C 1
ATOM 1337 O O . GLY A 1 179 ? 27.591 18.058 3.744 1.00 56.56 179 GLY A O 1
ATOM 1338 N N . LEU A 1 180 ? 28.028 19.770 2.355 1.00 57.34 180 LEU A N 1
ATOM 1339 C CA . LEU A 1 180 ? 26.782 20.486 2.622 1.00 57.34 180 LEU A CA 1
ATOM 1340 C C . LEU A 1 180 ? 25.567 19.772 2.006 1.00 57.34 180 LEU A C 1
ATOM 1342 O O . LEU A 1 180 ? 24.545 19.632 2.674 1.00 57.34 180 LEU A O 1
ATOM 1346 N N . ALA A 1 181 ? 25.689 19.229 0.790 1.00 56.59 181 ALA A N 1
ATOM 1347 C CA . ALA A 1 181 ? 24.638 18.420 0.168 1.00 56.59 181 ALA A CA 1
ATOM 1348 C C . ALA A 1 181 ? 24.356 17.121 0.947 1.00 56.59 181 ALA A C 1
ATOM 1350 O O . ALA A 1 181 ? 23.197 16.803 1.216 1.00 56.59 181 ALA A O 1
ATOM 1351 N N . VAL A 1 182 ? 25.400 16.405 1.383 1.00 64.38 182 VAL A N 1
ATOM 1352 C CA . VAL A 1 182 ? 25.260 15.200 2.222 1.00 64.38 182 VAL A CA 1
ATOM 1353 C C . VAL A 1 182 ? 24.653 15.548 3.584 1.00 64.38 182 VAL A C 1
ATOM 1355 O O . VAL A 1 182 ? 23.776 14.829 4.062 1.00 64.38 182 VAL A O 1
ATOM 1358 N N . GLY A 1 183 ? 25.051 16.673 4.186 1.00 61.47 183 GLY A N 1
ATOM 1359 C CA . GLY A 1 183 ? 24.475 17.168 5.438 1.00 61.47 183 GLY A CA 1
ATOM 1360 C C . GLY A 1 183 ? 22.984 17.496 5.318 1.00 61.47 183 GLY A C 1
ATOM 1361 O O . GLY A 1 183 ? 22.189 17.050 6.142 1.00 61.47 183 GLY A O 1
ATOM 1362 N N . VAL A 1 184 ? 22.580 18.211 4.263 1.00 68.56 184 VAL A N 1
ATOM 1363 C CA . VAL A 1 184 ? 21.170 18.552 4.003 1.00 68.56 184 VAL A CA 1
ATOM 1364 C C . VAL A 1 184 ? 20.335 17.296 3.750 1.00 68.56 184 VAL A C 1
ATOM 1366 O O . VAL A 1 184 ? 19.272 17.144 4.350 1.00 68.56 184 VAL A O 1
ATOM 1369 N N . VAL A 1 185 ? 20.823 16.360 2.930 1.00 68.94 185 VAL A N 1
ATOM 1370 C CA . VAL A 1 185 ? 20.141 15.078 2.693 1.00 68.94 185 VAL A CA 1
ATOM 1371 C C . VAL A 1 185 ? 20.036 14.271 3.990 1.00 68.94 185 VAL A C 1
ATOM 1373 O O . VAL A 1 185 ? 18.967 13.746 4.293 1.00 68.94 185 VAL A O 1
ATOM 1376 N N . GLY A 1 186 ? 21.094 14.231 4.803 1.00 68.06 186 GLY A N 1
ATOM 1377 C CA . GLY A 1 186 ? 21.086 13.575 6.110 1.00 68.06 186 GLY A CA 1
ATOM 1378 C C . GLY A 1 186 ? 20.041 14.160 7.064 1.00 68.06 186 GLY A C 1
ATOM 1379 O O . GLY A 1 186 ? 19.309 13.408 7.707 1.00 68.06 186 GLY A O 1
ATOM 1380 N N . VAL A 1 187 ? 19.905 15.489 7.111 1.00 71.06 187 VAL A N 1
ATOM 1381 C CA . VAL A 1 187 ? 18.874 16.168 7.914 1.00 71.06 187 VAL A CA 1
ATOM 1382 C C . VAL A 1 187 ? 17.472 15.861 7.389 1.00 71.06 187 VAL A C 1
ATOM 1384 O O . VAL A 1 187 ? 16.593 15.536 8.184 1.00 71.06 187 VAL A O 1
ATOM 1387 N N . ILE A 1 188 ? 17.252 15.898 6.071 1.00 73.19 188 ILE A N 1
ATOM 1388 C CA . ILE A 1 188 ? 15.956 15.550 5.464 1.00 73.19 188 ILE A CA 1
ATOM 1389 C C . ILE A 1 188 ? 15.572 14.107 5.810 1.00 73.19 188 ILE A C 1
ATOM 1391 O O . ILE A 1 188 ? 14.438 13.856 6.218 1.00 73.19 188 ILE A O 1
ATOM 1395 N N . LEU A 1 189 ? 16.513 13.167 5.710 1.00 71.62 189 LEU A N 1
ATOM 1396 C CA . LEU A 1 189 ? 16.281 11.763 6.048 1.00 71.62 189 LEU A CA 1
ATOM 1397 C C . LEU A 1 189 ? 16.028 11.553 7.538 1.00 71.62 189 LEU A C 1
ATOM 1399 O O . LEU A 1 189 ? 15.159 10.763 7.897 1.00 71.62 189 LEU A O 1
ATOM 1403 N N . LEU A 1 190 ? 16.737 12.274 8.410 1.00 72.06 190 LEU A N 1
ATOM 1404 C CA . LEU A 1 190 ? 16.496 12.228 9.849 1.00 72.06 190 LEU A CA 1
ATOM 1405 C C . LEU A 1 190 ? 15.105 12.769 10.192 1.00 72.06 190 LEU A C 1
ATOM 1407 O O . LEU A 1 190 ? 14.375 12.134 10.948 1.00 72.06 190 LEU A O 1
ATOM 1411 N N . VAL A 1 191 ? 14.712 13.910 9.620 1.00 75.25 191 VAL A N 1
ATOM 1412 C CA . VAL A 1 191 ? 13.370 14.480 9.806 1.00 75.25 191 VAL A CA 1
ATOM 1413 C C . VAL A 1 191 ? 12.310 13.512 9.289 1.00 75.25 191 VAL A C 1
ATOM 1415 O O . VAL A 1 191 ? 11.346 13.233 10.000 1.00 75.25 191 VAL A O 1
ATOM 1418 N N . ALA A 1 192 ? 12.510 12.934 8.103 1.00 72.94 192 ALA A N 1
ATOM 1419 C CA . ALA A 1 192 ? 11.619 11.922 7.549 1.00 72.94 192 ALA A CA 1
ATOM 1420 C C . ALA A 1 192 ? 11.517 10.694 8.468 1.00 72.94 192 ALA A C 1
ATOM 1422 O O . ALA A 1 192 ? 10.413 10.220 8.718 1.00 72.94 192 ALA A O 1
ATOM 1423 N N . PHE A 1 193 ? 12.630 10.226 9.039 1.00 73.25 193 PHE A N 1
ATOM 1424 C CA . PHE A 1 193 ? 12.656 9.116 9.991 1.00 73.25 193 PHE A CA 1
ATOM 1425 C C . PHE A 1 193 ? 11.940 9.450 11.306 1.00 73.25 193 PHE A C 1
ATOM 1427 O O . PHE A 1 193 ? 11.166 8.642 11.815 1.00 73.25 193 PHE A O 1
ATOM 1434 N N . VAL A 1 194 ? 12.129 10.652 11.852 1.00 73.12 194 VAL A N 1
ATOM 1435 C CA . VAL A 1 194 ? 11.431 11.097 13.068 1.00 73.12 194 VAL A CA 1
ATOM 1436 C C . VAL A 1 194 ? 9.927 11.204 12.821 1.00 73.12 194 VAL A C 1
ATOM 1438 O O . VAL A 1 194 ? 9.140 10.710 13.630 1.00 73.12 194 VAL A O 1
ATOM 1441 N N . VAL A 1 195 ? 9.512 11.784 11.690 1.00 74.62 195 VAL A N 1
ATOM 1442 C CA . VAL A 1 195 ? 8.103 11.817 11.271 1.00 74.62 195 VAL A CA 1
ATOM 1443 C C . VAL A 1 195 ? 7.572 10.395 11.110 1.00 74.62 195 VAL A C 1
ATOM 1445 O O . VAL A 1 195 ? 6.494 10.086 11.608 1.00 74.62 195 VAL A O 1
ATOM 1448 N N . TYR A 1 196 ? 8.347 9.506 10.494 1.00 72.25 196 TYR A N 1
ATOM 1449 C CA . TYR A 1 196 ? 7.990 8.109 10.294 1.00 72.25 196 TYR A CA 1
ATOM 1450 C C . TYR A 1 196 ? 7.738 7.364 11.610 1.00 72.25 196 TYR A C 1
ATOM 1452 O O . TYR A 1 196 ? 6.681 6.755 11.793 1.00 72.25 196 TYR A O 1
ATOM 1460 N N . VAL A 1 197 ? 8.677 7.452 12.554 1.00 69.25 197 VAL A N 1
ATOM 1461 C CA . VAL A 1 197 ? 8.554 6.852 13.889 1.00 69.25 197 VAL A CA 1
ATOM 1462 C C . VAL A 1 197 ? 7.398 7.493 14.659 1.00 69.25 197 VAL A C 1
ATOM 1464 O O . VAL A 1 197 ? 6.623 6.788 15.302 1.00 69.25 197 VAL A O 1
ATOM 1467 N N . GLY A 1 198 ? 7.218 8.811 14.546 1.00 67.25 198 GLY A N 1
ATOM 1468 C CA . GLY A 1 198 ? 6.088 9.528 15.137 1.00 67.25 198 GLY A CA 1
ATOM 1469 C C . GLY A 1 198 ? 4.738 9.037 14.610 1.00 67.25 198 GLY A C 1
ATOM 1470 O O . GLY A 1 198 ? 3.832 8.767 15.399 1.00 67.25 198 GLY A O 1
ATOM 1471 N N . VAL A 1 199 ? 4.618 8.839 13.294 1.00 68.44 199 VAL A N 1
ATOM 1472 C CA . VAL A 1 199 ? 3.435 8.250 12.650 1.00 68.44 199 VAL A CA 1
ATOM 1473 C C . VAL A 1 199 ? 3.231 6.806 13.107 1.00 68.44 199 VAL A C 1
ATOM 1475 O O . VAL A 1 199 ? 2.107 6.440 13.443 1.00 68.44 199 VAL A O 1
ATOM 1478 N N . ALA A 1 200 ? 4.289 5.997 13.212 1.00 67.62 200 ALA A N 1
ATOM 1479 C CA . ALA A 1 200 ? 4.193 4.632 13.729 1.00 67.62 200 ALA A CA 1
ATOM 1480 C C . ALA A 1 200 ? 3.663 4.605 15.176 1.00 67.62 200 ALA A C 1
ATOM 1482 O O . ALA A 1 200 ? 2.730 3.865 15.482 1.00 67.62 200 ALA A O 1
ATOM 1483 N N . ILE A 1 201 ? 4.176 5.470 16.057 1.00 68.56 201 ILE A N 1
ATOM 1484 C CA . ILE A 1 201 ? 3.698 5.605 17.443 1.00 68.56 201 ILE A CA 1
ATOM 1485 C C . ILE A 1 201 ? 2.234 6.065 17.478 1.00 68.56 201 ILE A C 1
ATOM 1487 O O . ILE A 1 201 ? 1.433 5.536 18.255 1.00 68.56 201 ILE A O 1
ATOM 1491 N N . LEU A 1 202 ? 1.863 7.026 16.629 1.00 68.12 202 LEU A N 1
ATOM 1492 C CA . LEU A 1 202 ? 0.479 7.474 16.472 1.00 68.12 202 LEU A CA 1
ATOM 1493 C C . LEU A 1 202 ? -0.432 6.322 16.039 1.00 68.12 202 LEU A C 1
ATOM 1495 O O . LEU A 1 202 ? -1.494 6.147 16.631 1.00 68.12 202 LEU A O 1
ATOM 1499 N N . LEU A 1 203 ? -0.008 5.486 15.092 1.00 64.81 203 LEU A N 1
ATOM 1500 C CA . LEU A 1 203 ? -0.764 4.311 14.652 1.00 64.81 203 LEU A CA 1
ATOM 1501 C C . LEU A 1 203 ? -1.024 3.320 15.797 1.00 64.81 203 LEU A C 1
ATOM 1503 O O . LEU A 1 203 ? -2.122 2.768 15.870 1.00 64.81 203 LEU A O 1
ATOM 1507 N N . PHE A 1 204 ? -0.078 3.146 16.728 1.00 65.69 204 PHE A N 1
ATOM 1508 C CA . PHE A 1 204 ? -0.281 2.313 17.924 1.00 65.69 204 PHE A CA 1
ATOM 1509 C C . PHE A 1 204 ? -1.238 2.936 18.951 1.00 65.69 204 PHE A C 1
ATOM 1511 O O . PHE A 1 204 ? -1.891 2.213 19.708 1.00 65.69 204 PHE A O 1
ATOM 1518 N N . LYS A 1 205 ? -1.344 4.270 18.995 1.00 66.81 205 LYS A N 1
ATOM 1519 C CA . LYS A 1 205 ? -2.237 4.981 19.926 1.00 66.81 205 LYS A CA 1
ATOM 1520 C C . LYS A 1 205 ? -3.639 5.215 19.369 1.00 66.81 205 LYS A C 1
ATOM 1522 O O . LYS A 1 205 ? -4.589 5.341 20.145 1.00 66.81 205 LYS A O 1
ATOM 1527 N N . LEU A 1 206 ? -3.787 5.268 18.050 1.00 65.50 206 LEU A N 1
ATOM 1528 C CA . LEU A 1 206 ? -5.064 5.520 17.397 1.00 65.50 206 LEU A CA 1
ATOM 1529 C C . LEU A 1 206 ? -5.977 4.294 17.486 1.00 65.50 206 LEU A C 1
ATOM 1531 O O . LEU A 1 206 ? -5.611 3.172 17.146 1.00 65.50 206 LEU A O 1
ATOM 1535 N N . LYS A 1 207 ? -7.215 4.524 17.931 1.00 66.19 207 LYS A N 1
ATOM 1536 C CA . LYS A 1 207 ? -8.261 3.499 18.036 1.00 66.19 207 LYS A CA 1
ATOM 1537 C C . LYS A 1 207 ? -9.499 3.921 17.251 1.00 66.19 207 LYS A C 1
ATOM 1539 O O . LYS A 1 207 ? -9.780 5.108 17.086 1.00 66.19 207 LYS A O 1
ATOM 1544 N N . GLY A 1 208 ? -10.258 2.939 16.771 1.00 69.69 208 GLY A N 1
ATOM 1545 C CA . GLY A 1 208 ? -11.560 3.169 16.146 1.00 69.69 208 GLY A CA 1
ATOM 1546 C C . GLY A 1 208 ? -11.490 4.001 14.860 1.00 69.69 208 GLY A C 1
ATOM 1547 O O . GLY A 1 208 ? -10.883 3.586 13.877 1.00 69.69 208 GLY A O 1
ATOM 1548 N N . ALA A 1 209 ? -12.167 5.154 14.828 1.00 69.69 209 ALA A N 1
ATOM 1549 C CA . ALA A 1 209 ? -12.341 5.968 13.617 1.00 69.69 209 ALA A CA 1
ATOM 1550 C C . ALA A 1 209 ? -11.036 6.568 13.067 1.00 69.69 209 ALA A C 1
ATOM 1552 O O . ALA A 1 209 ? -10.820 6.512 11.860 1.00 69.69 209 ALA A O 1
ATOM 1553 N N . GLY A 1 210 ? -10.143 7.071 13.927 1.00 70.19 210 GLY A N 1
ATOM 1554 C CA . GLY A 1 210 ? -8.883 7.675 13.473 1.00 70.19 210 GLY A CA 1
ATOM 1555 C C . GLY A 1 210 ? -7.989 6.679 12.732 1.00 70.19 210 GLY A C 1
ATOM 1556 O O . GLY A 1 210 ? -7.444 6.989 11.678 1.00 70.19 210 GLY A O 1
ATOM 1557 N N . TYR A 1 211 ? -7.929 5.439 13.223 1.00 75.06 211 TYR A N 1
ATOM 1558 C CA . TYR A 1 211 ? -7.184 4.366 12.566 1.00 75.06 211 TYR A CA 1
ATOM 1559 C C . TYR A 1 211 ? -7.759 4.016 11.183 1.00 75.06 211 TYR A C 1
ATOM 1561 O O . TYR A 1 211 ? -7.015 3.807 10.231 1.00 75.06 211 TYR A O 1
ATOM 1569 N N . ARG A 1 212 ? -9.090 3.993 11.052 1.00 78.81 212 ARG A N 1
ATOM 1570 C CA . ARG A 1 212 ? -9.774 3.716 9.779 1.00 78.81 212 ARG A CA 1
ATOM 1571 C C . ARG A 1 212 ? -9.502 4.769 8.720 1.00 78.81 212 ARG A C 1
ATOM 1573 O O . ARG A 1 212 ? -9.288 4.423 7.564 1.00 78.81 212 ARG A O 1
ATOM 1580 N N . ILE A 1 213 ? -9.497 6.035 9.132 1.00 81.38 213 ILE A N 1
ATOM 1581 C CA . ILE A 1 213 ? -9.181 7.155 8.248 1.00 81.38 213 ILE A CA 1
ATOM 1582 C C . ILE A 1 213 ? -7.746 7.017 7.745 1.00 81.38 213 ILE A C 1
ATOM 1584 O O . ILE A 1 213 ? -7.533 7.080 6.542 1.00 81.38 213 ILE A O 1
ATOM 1588 N N . LEU A 1 214 ? -6.782 6.740 8.627 1.00 80.50 214 LEU A N 1
ATOM 1589 C CA . LEU A 1 214 ? -5.394 6.531 8.206 1.00 80.50 214 LEU A CA 1
ATOM 1590 C C . LEU A 1 214 ? -5.222 5.313 7.295 1.00 80.50 214 LEU A C 1
ATOM 1592 O O . LEU A 1 214 ? -4.510 5.405 6.302 1.00 80.50 214 LEU A O 1
ATOM 1596 N N . ALA A 1 215 ? -5.896 4.198 7.587 1.00 83.19 215 ALA A N 1
ATOM 1597 C CA . ALA A 1 215 ? -5.863 3.019 6.725 1.00 83.19 215 ALA A CA 1
ATOM 1598 C C . ALA A 1 215 ? -6.448 3.311 5.334 1.00 83.19 215 ALA A C 1
ATOM 1600 O O . ALA A 1 215 ? -5.860 2.934 4.324 1.00 83.19 215 ALA A O 1
ATOM 1601 N N . GLY A 1 216 ? -7.576 4.024 5.273 1.00 85.56 216 GLY A N 1
ATOM 1602 C CA . GLY A 1 216 ? -8.167 4.463 4.011 1.00 85.56 216 GLY A CA 1
ATOM 1603 C C . GLY A 1 216 ? -7.263 5.433 3.249 1.00 85.56 216 GLY A C 1
ATOM 1604 O O . GLY A 1 216 ? -7.048 5.245 2.058 1.00 85.56 216 GLY A O 1
ATOM 1605 N N . LEU A 1 217 ? -6.668 6.417 3.930 1.00 85.75 217 LEU A N 1
ATOM 1606 C CA . LEU A 1 217 ? -5.711 7.351 3.328 1.00 85.75 217 LEU A CA 1
ATOM 1607 C C . LEU A 1 217 ? -4.469 6.634 2.787 1.00 85.75 217 LEU A C 1
ATOM 1609 O O . LEU A 1 217 ? -4.047 6.941 1.681 1.00 85.75 217 LEU A O 1
ATOM 1613 N N . GLY A 1 218 ? -3.926 5.646 3.503 1.00 83.75 218 GLY A N 1
ATOM 1614 C CA . GLY A 1 218 ? -2.797 4.849 3.013 1.00 83.75 218 GLY A CA 1
ATOM 1615 C C . GLY A 1 218 ? -3.137 4.060 1.744 1.00 83.75 218 GLY A C 1
ATOM 1616 O O . GLY A 1 218 ? -2.341 4.019 0.811 1.00 83.75 218 GLY A O 1
ATOM 1617 N N . LEU A 1 219 ? -4.353 3.513 1.653 1.00 89.50 219 LEU A N 1
ATOM 1618 C CA . LEU A 1 219 ? -4.839 2.851 0.436 1.00 89.50 219 LEU A CA 1
ATOM 1619 C C . LEU A 1 219 ? -5.023 3.840 -0.730 1.00 89.50 219 LEU A C 1
ATOM 1621 O O . LEU A 1 219 ? -4.710 3.499 -1.868 1.00 89.50 219 LEU A O 1
ATOM 1625 N N . LEU A 1 220 ? -5.455 5.079 -0.460 1.00 87.81 220 LEU A N 1
ATOM 1626 C CA . LEU A 1 220 ? -5.463 6.149 -1.468 1.00 87.81 220 LEU A CA 1
ATOM 1627 C C . LEU A 1 220 ? -4.044 6.522 -1.912 1.00 87.81 220 LEU A C 1
ATOM 1629 O O . LEU A 1 220 ? -3.814 6.751 -3.098 1.00 87.81 220 LEU A O 1
ATOM 1633 N N . SER A 1 221 ? -3.077 6.540 -0.991 1.00 83.19 221 SER A N 1
ATOM 1634 C CA . SER A 1 221 ? -1.671 6.737 -1.341 1.00 83.19 221 SER A CA 1
ATOM 1635 C C . SER A 1 221 ? -1.163 5.620 -2.253 1.00 83.19 221 SER A C 1
ATOM 1637 O O . SER A 1 221 ? -0.482 5.921 -3.224 1.00 83.19 221 SER A O 1
ATOM 1639 N N . PHE A 1 222 ? -1.540 4.356 -2.034 1.00 88.62 222 PHE A N 1
ATOM 1640 C CA . PHE A 1 222 ? -1.175 3.265 -2.952 1.00 88.62 222 PHE A CA 1
ATOM 1641 C C . PHE A 1 222 ? -1.774 3.445 -4.346 1.00 88.62 222 PHE A C 1
ATOM 1643 O O . PHE A 1 222 ? -1.079 3.214 -5.332 1.00 88.62 222 PHE A O 1
ATOM 1650 N N . ALA A 1 223 ? -3.017 3.925 -4.439 1.00 86.56 223 ALA A N 1
ATOM 1651 C CA . ALA A 1 223 ? -3.628 4.279 -5.716 1.00 86.56 223 ALA A CA 1
ATOM 1652 C C . ALA A 1 223 ? -2.840 5.390 -6.438 1.00 86.56 223 ALA A C 1
ATOM 1654 O O . ALA A 1 223 ? -2.600 5.291 -7.639 1.00 86.56 223 ALA A O 1
ATOM 1655 N N . ALA A 1 224 ? -2.379 6.411 -5.706 1.00 81.00 224 ALA A N 1
ATOM 1656 C CA . ALA A 1 224 ? -1.564 7.494 -6.259 1.00 81.00 224 ALA A CA 1
ATOM 1657 C C . ALA A 1 224 ? -0.167 7.024 -6.702 1.00 81.00 224 ALA A C 1
ATOM 1659 O O . ALA A 1 224 ? 0.300 7.420 -7.765 1.00 81.00 224 ALA A O 1
ATOM 1660 N N . VAL A 1 225 ? 0.481 6.154 -5.921 1.00 83.88 225 VAL A N 1
ATOM 1661 C CA . VAL A 1 225 ? 1.776 5.542 -6.270 1.00 83.88 225 VAL A CA 1
ATOM 1662 C C . VAL A 1 225 ? 1.632 4.643 -7.504 1.00 83.88 225 VAL A C 1
ATOM 1664 O O . VAL A 1 225 ? 2.500 4.636 -8.370 1.00 83.88 225 VAL A O 1
ATOM 1667 N N . HIS A 1 226 ? 0.517 3.920 -7.626 1.00 87.75 226 HIS A N 1
ATOM 1668 C CA . HIS A 1 226 ? 0.211 3.145 -8.826 1.00 87.75 226 HIS A CA 1
ATOM 1669 C C . HIS A 1 226 ? 0.036 4.051 -10.050 1.00 87.75 226 HIS A C 1
ATOM 1671 O O . HIS A 1 226 ? 0.646 3.828 -11.091 1.00 87.75 226 HIS A O 1
ATOM 1677 N N . PHE A 1 227 ? -0.751 5.119 -9.906 1.00 85.69 227 PHE A N 1
ATOM 1678 C CA . PHE A 1 227 ? -0.963 6.096 -10.969 1.00 85.69 227 PHE A CA 1
ATOM 1679 C C . PHE A 1 227 ? 0.341 6.785 -11.398 1.00 85.69 227 PHE A C 1
ATOM 1681 O O . PHE A 1 227 ? 0.562 6.973 -12.591 1.00 85.69 227 PHE A O 1
ATOM 1688 N N . SER A 1 228 ? 1.236 7.115 -10.460 1.00 84.94 228 SER A N 1
ATOM 1689 C CA . SER A 1 228 ? 2.532 7.717 -10.797 1.00 84.94 228 SER A CA 1
ATOM 1690 C C . SER A 1 228 ? 3.446 6.755 -11.555 1.00 84.94 228 SER A C 1
ATOM 1692 O O . SER A 1 228 ? 4.172 7.188 -12.446 1.00 84.94 228 SER A O 1
ATOM 1694 N N . ALA A 1 229 ? 3.394 5.456 -11.245 1.00 85.50 229 ALA A N 1
ATOM 1695 C CA . ALA A 1 229 ? 4.132 4.443 -11.990 1.00 85.50 229 ALA A CA 1
ATOM 1696 C C . ALA A 1 229 ? 3.629 4.337 -13.437 1.00 85.50 229 ALA A C 1
ATOM 1698 O O . ALA A 1 229 ? 4.447 4.378 -14.354 1.00 85.50 229 ALA A O 1
ATOM 1699 N N . LEU A 1 230 ? 2.307 4.316 -13.646 1.00 84.94 230 LEU A N 1
ATOM 1700 C CA . LEU A 1 230 ? 1.702 4.341 -14.985 1.00 84.94 230 LEU A CA 1
ATOM 1701 C C . LEU A 1 230 ? 2.090 5.604 -15.765 1.00 84.94 230 LEU A C 1
ATOM 1703 O O . LEU A 1 230 ? 2.475 5.518 -16.924 1.00 84.94 230 LEU A O 1
ATOM 1707 N N . ALA A 1 231 ? 2.057 6.770 -15.115 1.00 83.81 231 ALA A N 1
ATOM 1708 C CA . ALA A 1 231 ? 2.429 8.044 -15.734 1.00 83.81 231 ALA A CA 1
ATOM 1709 C C . ALA A 1 231 ? 3.927 8.151 -16.083 1.00 83.81 231 ALA A C 1
ATOM 1711 O O . ALA A 1 231 ? 4.310 9.007 -16.873 1.00 83.81 231 ALA A O 1
ATOM 1712 N N . SER A 1 232 ? 4.772 7.308 -15.485 1.00 82.38 232 SER A N 1
ATOM 1713 C CA . SER A 1 232 ? 6.221 7.258 -15.731 1.00 82.38 232 SER A CA 1
ATOM 1714 C C . SER A 1 232 ? 6.648 6.203 -16.758 1.00 82.38 232 SER A C 1
ATOM 1716 O O . SER A 1 232 ? 7.836 5.879 -16.852 1.00 82.38 232 SER A O 1
ATOM 1718 N N . LEU A 1 233 ? 5.700 5.605 -17.481 1.00 76.88 233 LEU A N 1
ATOM 1719 C CA . LEU A 1 233 ? 6.030 4.693 -18.570 1.00 76.88 233 LEU A CA 1
ATOM 1720 C C . LEU A 1 233 ? 6.622 5.461 -19.764 1.00 76.88 233 LEU A C 1
ATOM 1722 O O . LEU A 1 233 ? 6.223 6.599 -20.016 1.00 76.88 233 LEU A O 1
ATOM 1726 N N . PRO A 1 234 ? 7.600 4.869 -20.473 1.00 71.75 234 PRO A N 1
ATOM 1727 C CA . PRO A 1 234 ? 8.217 5.501 -21.633 1.00 71.75 234 PRO A CA 1
ATOM 1728 C C . PRO A 1 234 ? 7.201 5.728 -22.763 1.00 71.75 234 PRO A C 1
ATOM 1730 O O . PRO A 1 234 ? 6.264 4.946 -22.942 1.00 71.75 234 PRO A O 1
ATOM 1733 N N . GLU A 1 235 ? 7.413 6.794 -23.541 1.00 63.69 235 GLU A N 1
ATOM 1734 C CA . GLU A 1 235 ? 6.601 7.123 -24.717 1.00 63.69 235 GLU A CA 1
ATOM 1735 C C . GLU A 1 235 ? 6.639 5.954 -25.720 1.00 63.69 235 GLU A C 1
ATOM 1737 O O . GLU A 1 235 ? 7.704 5.597 -26.222 1.00 63.69 235 GLU A O 1
ATOM 1742 N N . GLY A 1 236 ? 5.482 5.331 -25.972 1.00 63.28 236 GLY A N 1
ATOM 1743 C CA . GLY A 1 236 ? 5.334 4.172 -26.865 1.00 63.28 236 GLY A CA 1
ATOM 1744 C C . GLY A 1 236 ? 4.734 2.918 -26.218 1.00 63.28 236 GLY A C 1
ATOM 1745 O O . GLY A 1 236 ? 4.373 1.997 -26.940 1.00 63.28 236 GLY A O 1
ATOM 1746 N N . ALA A 1 237 ? 4.593 2.874 -24.889 1.00 70.44 237 ALA A N 1
ATOM 1747 C CA . ALA A 1 237 ? 3.820 1.832 -24.212 1.00 70.44 237 ALA A CA 1
ATOM 1748 C C . ALA A 1 237 ? 2.325 2.194 -24.217 1.00 70.44 237 ALA A C 1
ATOM 1750 O O . ALA A 1 237 ? 1.929 3.178 -23.584 1.00 70.44 237 ALA A O 1
ATOM 1751 N N . GLU A 1 238 ? 1.492 1.412 -24.908 1.00 82.12 238 GLU A N 1
ATOM 1752 C CA . GLU A 1 238 ? 0.040 1.598 -24.869 1.00 82.12 238 GLU A CA 1
ATOM 1753 C C . GLU A 1 238 ? -0.530 0.907 -23.625 1.00 82.12 238 GLU A C 1
ATOM 1755 O O . GLU A 1 238 ? -0.348 -0.291 -23.398 1.00 82.12 238 GLU A O 1
ATOM 1760 N N . LEU A 1 239 ? -1.164 1.704 -22.763 1.00 82.19 239 LEU A N 1
ATOM 1761 C CA . LEU A 1 239 ? -1.733 1.233 -21.506 1.00 82.19 239 LEU A CA 1
ATOM 1762 C C . LEU A 1 239 ? -3.134 0.676 -21.721 1.00 82.19 239 LEU A C 1
ATOM 1764 O O . LEU A 1 239 ? -4.064 1.403 -22.071 1.00 82.19 239 LEU A O 1
ATOM 1768 N N . GLU A 1 240 ? -3.297 -0.599 -21.398 1.00 86.56 240 GLU A N 1
ATOM 1769 C CA . GLU A 1 240 ? -4.585 -1.274 -21.455 1.00 86.56 240 GLU A CA 1
ATOM 1770 C C . GLU A 1 240 ? -5.466 -0.926 -20.238 1.00 86.56 240 GLU A C 1
ATOM 1772 O O . GLU A 1 240 ? -4.961 -0.587 -19.158 1.00 86.56 240 GLU A O 1
ATOM 1777 N N . PRO A 1 241 ? -6.805 -1.062 -20.335 1.00 80.88 241 PRO A N 1
ATOM 1778 C CA . PRO A 1 241 ? -7.721 -0.806 -19.221 1.00 80.88 241 PRO A CA 1
ATOM 1779 C C . PRO A 1 241 ? -7.399 -1.616 -17.959 1.00 80.88 241 PRO A C 1
ATOM 1781 O O . PRO A 1 241 ? -7.710 -1.175 -16.848 1.00 80.88 241 PRO A O 1
ATOM 1784 N N . GLY A 1 242 ? -6.759 -2.781 -18.123 1.00 81.31 242 GLY A N 1
ATOM 1785 C CA . GLY A 1 242 ? -6.260 -3.598 -17.023 1.00 81.31 242 GLY A CA 1
ATOM 1786 C C . GLY A 1 242 ? -5.333 -2.805 -16.107 1.00 81.31 242 GLY A C 1
ATOM 1787 O O . GLY A 1 242 ? -5.569 -2.780 -14.905 1.00 81.31 242 GLY A O 1
ATOM 1788 N N . ALA A 1 243 ? -4.385 -2.042 -16.653 1.00 82.38 243 ALA A N 1
ATOM 1789 C CA . ALA A 1 243 ? -3.418 -1.276 -15.870 1.00 82.38 243 ALA A CA 1
ATOM 1790 C C . ALA A 1 243 ? -4.087 -0.253 -14.925 1.00 82.38 243 ALA A C 1
ATOM 1792 O O . ALA A 1 243 ? -3.703 -0.105 -13.764 1.00 82.38 243 ALA A O 1
ATOM 1793 N N . TYR A 1 244 ? -5.168 0.397 -15.364 1.00 85.44 244 TYR A N 1
ATOM 1794 C CA . TYR A 1 244 ? -5.914 1.358 -14.541 1.00 85.44 244 TYR A CA 1
ATOM 1795 C C . TYR A 1 244 ? -6.830 0.697 -13.501 1.00 85.44 244 TYR A C 1
ATOM 1797 O O . TYR A 1 244 ? -7.181 1.317 -12.492 1.00 85.44 244 TYR A O 1
ATOM 1805 N N . LEU A 1 245 ? -7.212 -0.565 -13.701 1.00 89.12 245 LEU A N 1
ATOM 1806 C CA . LEU A 1 245 ? -8.170 -1.262 -12.843 1.00 89.12 245 LEU A CA 1
ATOM 1807 C C . LEU A 1 245 ? -7.636 -1.481 -11.415 1.00 89.12 245 LEU A C 1
ATOM 1809 O O . LEU A 1 245 ? -8.411 -1.476 -10.454 1.00 89.12 245 LEU A O 1
ATOM 1813 N N . SER A 1 246 ? -6.311 -1.575 -11.249 1.00 85.88 246 SER A N 1
ATOM 1814 C CA . SER A 1 246 ? -5.640 -1.592 -9.936 1.00 85.88 246 SER A CA 1
ATOM 1815 C C . SER A 1 246 ? -6.024 -0.388 -9.071 1.00 85.88 246 SER A C 1
ATOM 1817 O O . SER A 1 246 ? -6.274 -0.536 -7.874 1.00 85.88 246 SER A O 1
ATOM 1819 N N . ILE A 1 247 ? -6.127 0.804 -9.673 1.00 89.12 247 ILE A N 1
ATOM 1820 C CA . ILE A 1 247 ? -6.496 2.046 -8.976 1.00 89.12 247 ILE A CA 1
ATOM 1821 C C . ILE A 1 247 ? -7.892 1.896 -8.376 1.00 89.12 247 ILE A C 1
ATOM 1823 O O . ILE A 1 247 ? -8.103 2.192 -7.200 1.00 89.12 247 ILE A O 1
ATOM 1827 N N . PHE A 1 248 ? -8.835 1.374 -9.162 1.00 91.69 248 PHE A N 1
ATOM 1828 C CA . PHE A 1 248 ? -10.196 1.134 -8.700 1.00 91.69 248 PHE A CA 1
ATOM 1829 C C . PHE A 1 248 ? -10.239 0.127 -7.546 1.00 91.69 248 PHE A C 1
ATOM 1831 O O . PHE A 1 248 ? -10.935 0.353 -6.556 1.00 91.69 248 PHE A O 1
ATOM 1838 N N . GLY A 1 249 ? -9.442 -0.941 -7.615 1.00 92.44 249 GLY A N 1
ATOM 1839 C CA . GLY A 1 249 ? -9.330 -1.905 -6.523 1.00 92.44 249 GLY A CA 1
ATOM 1840 C C . GLY A 1 249 ? -8.834 -1.276 -5.210 1.00 92.44 249 GLY A C 1
ATOM 1841 O O . GLY A 1 249 ? -9.450 -1.481 -4.161 1.00 92.44 249 GLY A O 1
ATOM 1842 N N . TYR A 1 250 ? -7.800 -0.426 -5.256 1.00 91.69 250 TYR A N 1
ATOM 1843 C CA . TYR A 1 250 ? -7.335 0.325 -4.078 1.00 91.69 250 TYR A CA 1
ATOM 1844 C C . TYR A 1 250 ? -8.391 1.305 -3.543 1.00 91.69 250 TYR A C 1
ATOM 1846 O O . TYR A 1 250 ? -8.566 1.413 -2.325 1.00 91.69 250 TYR A O 1
ATOM 1854 N N . LEU A 1 251 ? -9.138 1.975 -4.428 1.00 92.75 251 LEU A N 1
ATOM 1855 C CA . LEU A 1 251 ? -10.244 2.859 -4.045 1.00 92.75 251 LEU A CA 1
ATOM 1856 C C . LEU A 1 251 ? -11.354 2.095 -3.309 1.00 92.75 251 LEU A C 1
ATOM 1858 O O . LEU A 1 251 ? -11.821 2.558 -2.268 1.00 92.75 251 LEU A O 1
ATOM 1862 N N . LEU A 1 252 ? -11.744 0.907 -3.785 1.00 93.19 252 LEU A N 1
ATOM 1863 C CA . LEU A 1 252 ? -12.732 0.062 -3.102 1.00 93.19 252 LEU A CA 1
ATOM 1864 C C . LEU A 1 252 ? -12.265 -0.346 -1.702 1.00 93.19 252 LEU A C 1
ATOM 1866 O O . LEU A 1 252 ? -13.044 -0.286 -0.745 1.00 93.19 252 LEU A O 1
ATOM 1870 N N . CYS A 1 253 ? -10.986 -0.699 -1.558 1.00 92.44 253 CYS A N 1
ATOM 1871 C CA . CYS A 1 253 ? -10.385 -0.972 -0.257 1.00 92.44 253 CYS A CA 1
ATOM 1872 C C . CYS A 1 253 ? -10.452 0.254 0.666 1.00 92.44 253 CYS A C 1
ATOM 1874 O O . CYS A 1 253 ? -10.855 0.128 1.826 1.00 92.44 253 CYS A O 1
ATOM 1876 N N . ALA A 1 254 ? -10.108 1.444 0.160 1.00 89.31 254 ALA A N 1
ATOM 1877 C CA . ALA A 1 254 ? -10.136 2.686 0.930 1.00 89.31 254 ALA A CA 1
ATOM 1878 C C . ALA A 1 254 ? -11.556 3.033 1.406 1.00 89.31 254 ALA A C 1
ATOM 1880 O O . ALA A 1 254 ? -11.772 3.302 2.591 1.00 89.31 254 ALA A O 1
ATOM 1881 N N . VAL A 1 255 ? -12.544 2.947 0.509 1.00 89.88 255 VAL A N 1
ATOM 1882 C CA . VAL A 1 255 ? -13.964 3.156 0.830 1.00 89.88 255 VAL A CA 1
ATOM 1883 C C . VAL A 1 255 ? -14.437 2.149 1.880 1.00 89.88 255 VAL A C 1
ATOM 1885 O O . VAL A 1 255 ? -15.109 2.529 2.841 1.00 89.88 255 VAL A O 1
ATOM 1888 N N . GLY A 1 256 ? -14.034 0.882 1.760 1.00 87.44 256 GLY A N 1
ATOM 1889 C CA . GLY A 1 256 ? -14.283 -0.150 2.764 1.00 87.44 256 GLY A CA 1
ATOM 1890 C C . GLY A 1 256 ? -13.797 0.233 4.163 1.00 87.44 256 GLY A C 1
ATOM 1891 O O . GLY A 1 256 ? -14.552 0.131 5.136 1.00 87.44 256 GLY A O 1
ATOM 1892 N N . CYS A 1 257 ? -12.565 0.743 4.258 1.00 86.31 257 CYS A N 1
ATOM 1893 C CA . CYS A 1 257 ? -11.984 1.246 5.504 1.00 86.31 257 CYS A CA 1
ATOM 1894 C C . CYS A 1 257 ? -12.769 2.433 6.077 1.00 86.31 257 CYS A C 1
ATOM 1896 O O . CYS A 1 257 ? -13.059 2.445 7.277 1.00 86.31 257 CYS A O 1
ATOM 1898 N N . PHE A 1 258 ? -13.155 3.404 5.241 1.00 86.06 258 PHE A N 1
ATOM 1899 C CA . PHE A 1 258 ? -13.920 4.575 5.684 1.00 86.06 258 PHE A CA 1
ATOM 1900 C C . PHE A 1 258 ? -15.315 4.211 6.195 1.00 86.06 258 PHE A C 1
ATOM 1902 O O . PHE A 1 258 ? -15.760 4.752 7.208 1.00 86.06 258 PHE A O 1
ATOM 1909 N N . ILE A 1 259 ? -15.993 3.263 5.540 1.00 84.44 259 ILE A N 1
ATOM 1910 C CA . ILE A 1 259 ? -17.294 2.764 5.995 1.00 84.44 259 ILE A CA 1
ATOM 1911 C C . ILE A 1 259 ? -17.114 2.037 7.333 1.00 84.44 259 ILE A C 1
ATOM 1913 O O . ILE A 1 259 ? -17.753 2.402 8.324 1.00 84.44 259 ILE A O 1
ATOM 1917 N N . GLY A 1 260 ? -16.208 1.054 7.364 1.00 69.94 260 GLY A N 1
ATOM 1918 C CA . GLY A 1 260 ? -15.795 0.287 8.536 1.00 69.94 260 GLY A CA 1
ATOM 1919 C C . GLY A 1 260 ? -16.928 -0.300 9.402 1.00 69.94 260 GLY A C 1
ATOM 1920 O O . GLY A 1 260 ? -18.120 -0.173 9.113 1.00 69.94 260 GLY A O 1
ATOM 1921 N N . PRO A 1 261 ? -16.578 -0.968 10.509 1.00 66.62 261 PRO A N 1
ATOM 1922 C CA . PRO A 1 261 ? -17.553 -1.488 11.453 1.00 66.62 261 PRO A CA 1
ATOM 1923 C C . PRO A 1 261 ? -18.203 -0.357 12.248 1.00 66.62 261 PRO A C 1
ATOM 1925 O O . PRO A 1 261 ? -17.534 0.530 12.784 1.00 66.62 261 PRO A O 1
ATOM 1928 N N . LYS A 1 262 ? -19.536 -0.396 12.336 1.00 66.62 262 LYS A N 1
ATOM 1929 C CA . LYS A 1 262 ? -20.316 0.518 13.180 1.00 66.62 262 LYS A CA 1
ATOM 1930 C C . LYS A 1 262 ? -20.520 -0.120 14.555 1.00 66.62 262 LYS A C 1
ATOM 1932 O O . LYS A 1 262 ? -20.889 -1.291 14.649 1.00 66.62 262 LYS A O 1
ATOM 1937 N N . TYR A 1 263 ? -20.288 0.644 15.616 1.00 60.16 263 TYR A N 1
ATOM 1938 C CA . TYR A 1 263 ? -20.463 0.201 17.001 1.00 60.16 263 TYR A CA 1
ATOM 1939 C C . TYR A 1 263 ? -21.749 0.772 17.590 1.00 60.16 263 TYR A C 1
ATOM 1941 O O . TYR A 1 263 ? -22.158 1.873 17.227 1.00 60.16 263 TYR A O 1
ATOM 1949 N N . PHE A 1 264 ? -22.377 0.030 18.499 1.00 55.53 264 PHE A N 1
ATOM 1950 C CA . PHE A 1 264 ? -23.430 0.548 19.368 1.00 55.53 264 PHE A CA 1
ATOM 1951 C C . PHE A 1 264 ? -23.174 0.130 20.817 1.00 55.53 264 PHE A C 1
ATOM 1953 O O . PHE A 1 264 ? -22.573 -0.912 21.091 1.00 55.53 264 PHE A O 1
ATOM 1960 N N . HIS A 1 265 ? -23.614 0.963 21.753 1.00 51.34 265 HIS A N 1
ATOM 1961 C CA . HIS A 1 265 ? -23.512 0.692 23.182 1.00 51.34 265 HIS A CA 1
ATOM 1962 C C . HIS A 1 265 ? -24.760 -0.063 23.637 1.00 51.34 265 HIS A C 1
ATOM 1964 O O . HIS A 1 265 ? -25.875 0.377 23.361 1.00 51.34 265 HIS A O 1
ATOM 1970 N N . VAL A 1 266 ? -24.581 -1.205 24.305 1.00 49.47 266 VAL A N 1
ATOM 1971 C CA . VAL A 1 266 ? -25.695 -2.005 24.836 1.00 49.47 266 VAL A CA 1
ATOM 1972 C C . VAL A 1 266 ? -25.641 -1.984 26.358 1.00 49.47 266 VAL A C 1
ATOM 1974 O O . VAL A 1 266 ? -24.645 -2.415 26.944 1.00 49.47 266 VAL A O 1
ATOM 1977 N N . HIS A 1 267 ? -26.716 -1.509 26.991 1.00 39.91 267 HIS A N 1
ATOM 1978 C CA . HIS A 1 267 ? -26.929 -1.674 28.429 1.00 39.91 267 HIS A CA 1
ATOM 1979 C C . HIS A 1 267 ? -27.184 -3.152 28.726 1.00 39.91 267 HIS A C 1
ATOM 1981 O O . HIS A 1 267 ? -28.112 -3.744 28.176 1.00 39.91 267 HIS A O 1
ATOM 1987 N N . ARG A 1 268 ? -26.369 -3.754 29.599 1.00 42.12 268 ARG A N 1
ATOM 1988 C CA . ARG A 1 268 ? -26.793 -4.962 30.311 1.00 42.12 268 ARG A CA 1
ATOM 1989 C C . ARG A 1 268 ? -27.543 -4.523 31.569 1.00 42.12 268 ARG A C 1
ATOM 1991 O O . ARG A 1 268 ? -26.979 -3.720 32.311 1.00 42.12 268 ARG A O 1
ATOM 1998 N N . PRO A 1 269 ? -28.755 -5.033 31.828 1.00 41.34 269 PRO A N 1
ATOM 1999 C CA . PRO A 1 269 ? -29.248 -5.075 33.194 1.00 41.34 269 PRO A CA 1
ATOM 2000 C C . PRO A 1 269 ? -28.321 -6.012 33.984 1.00 41.34 269 PRO A C 1
ATOM 2002 O O . PRO A 1 269 ? -27.977 -7.094 33.496 1.00 41.34 269 PRO A O 1
ATOM 2005 N N . VAL A 1 270 ? -27.839 -5.531 35.129 1.00 44.66 270 VAL A N 1
ATOM 2006 C CA . VAL A 1 270 ? -27.174 -6.356 36.148 1.00 44.66 270 VAL A CA 1
ATOM 2007 C C . VAL A 1 270 ? -28.259 -6.961 37.019 1.00 44.66 270 VAL A C 1
ATOM 2009 O O . VAL A 1 270 ? -29.198 -6.201 37.349 1.00 44.66 270 VAL A O 1
#

Radius of gyration: 30.18 Å; chains: 1; bounding box: 129×34×77 Å

Secondary structure (DSSP, 8-state):
--PPPP-PPP--PPPP-PPP--TTSSPPPTTSPPPGGGSSSPPPTTPEEEE-S--HHHHHHHHHHHHIIIIIHHHSEEEE-SS-EEEHHHHHHHHHHHGGGTTTSHHHHIIIIIHHHHHHHHHHHHHHHHH--HHHHHHHHHHHHHHHHHHHHHHHHHHHHHHHHHHHT-----HHHHHHHHHHHHHHHHHHHHHHHHHHHHHHH--THHHHHHHHHHHHHHHHHHHHHHHTSPTT-EEPHHHHHHHHHHHHHHHHHHH-PPEEEEPPP-